Protein AF-E3M142-F1 (afdb_monomer)

InterPro domains:
  IPR000210 BTB/POZ domain [PS50097] (1-68)
  IPR000210 BTB/POZ domain [SM00225] (3-100)
  IPR003131 Potassium channel tetramerisation-type BTB domain [PF02214] (6-88)
  IPR011333 SKP1/BTB/POZ domain superfamily [G3DSA:3.30.710.10] (1-102)
  IPR011333 SKP1/BTB/POZ domain superfamily [SSF54695] (3-98)
  IPR045068 BTB/POZ domain-containing adapter for CUL3-mediated RhoA degradation protein 1-3 [PTHR11145] (3-128)

Mean predicted aligned error: 7.23 Å

Structure (mmCIF, N/CA/C/O backbone):
data_AF-E3M142-F1
#
_entry.id   AF-E3M142-F1
#
loop_
_atom_site.group_PDB
_atom_site.id
_atom_site.type_symbol
_atom_site.label_atom_id
_atom_site.label_alt_id
_atom_site.label_comp_id
_atom_site.label_asym_id
_atom_site.label_entity_id
_atom_site.label_seq_id
_atom_site.pdbx_PDB_ins_code
_atom_site.Cartn_x
_atom_site.Cartn_y
_atom_site.Cartn_z
_atom_site.occupancy
_atom_site.B_iso_or_equiv
_atom_site.auth_seq_id
_atom_site.auth_comp_id
_atom_site.auth_asym_id
_atom_site.auth_atom_id
_atom_site.pdbx_PDB_model_num
ATOM 1 N N . MET A 1 1 ? -5.060 8.716 31.659 1.00 54.97 1 MET A N 1
ATOM 2 C CA . MET A 1 1 ? -6.259 7.878 31.876 1.00 54.97 1 MET A CA 1
ATOM 3 C C . MET A 1 1 ? -5.806 6.427 31.929 1.00 54.97 1 MET A C 1
ATOM 5 O O . MET A 1 1 ? -5.251 5.969 30.940 1.00 54.97 1 MET A O 1
ATOM 9 N N . SER A 1 2 ? -5.964 5.739 33.061 1.00 63.88 2 SER A N 1
ATOM 10 C CA . SER A 1 2 ? -5.764 4.286 33.171 1.00 63.88 2 SER A CA 1
ATOM 11 C C . SER A 1 2 ? -7.127 3.617 33.348 1.00 63.88 2 SER A C 1
ATOM 13 O O . SER A 1 2 ? -7.990 4.138 34.053 1.00 63.88 2 SER A O 1
ATOM 15 N N . GLY A 1 3 ? -7.358 2.508 32.650 1.00 86.00 3 GLY A N 1
ATOM 16 C CA . GLY A 1 3 ? -8.623 1.780 32.704 1.00 86.00 3 GLY A CA 1
ATOM 17 C C . GLY A 1 3 ? -8.876 0.976 31.436 1.00 86.00 3 GLY A C 1
ATOM 18 O O . GLY A 1 3 ? -8.442 1.363 30.351 1.00 86.00 3 GLY A O 1
ATOM 19 N N . ILE A 1 4 ? -9.583 -0.138 31.589 1.00 90.25 4 ILE A N 1
ATOM 20 C CA . ILE A 1 4 ? -10.056 -0.964 30.477 1.00 90.25 4 ILE A CA 1
ATOM 21 C C . ILE A 1 4 ? -11.453 -0.476 30.089 1.00 90.25 4 ILE A C 1
ATOM 23 O O . ILE A 1 4 ? -12.256 -0.172 30.966 1.00 90.25 4 ILE A O 1
ATOM 27 N N . LEU A 1 5 ? -11.719 -0.383 28.789 1.00 91.44 5 LEU A N 1
ATOM 28 C CA . LEU A 1 5 ? -13.038 -0.163 28.211 1.00 91.44 5 LEU A CA 1
ATOM 29 C C . LEU A 1 5 ? -13.501 -1.458 27.538 1.00 91.44 5 LEU A C 1
ATOM 31 O O . LEU A 1 5 ? -12.775 -2.029 26.718 1.00 91.44 5 LEU A O 1
ATOM 35 N N . LYS A 1 6 ? -14.708 -1.914 27.880 1.00 93.75 6 LYS A N 1
ATOM 36 C CA . LYS A 1 6 ? -15.373 -3.044 27.219 1.00 93.75 6 LYS A CA 1
ATOM 37 C C . LYS A 1 6 ? -16.251 -2.551 26.072 1.00 93.75 6 LYS A C 1
ATOM 39 O O . LYS A 1 6 ? -17.168 -1.758 26.288 1.00 93.75 6 LYS A O 1
ATOM 44 N N . LEU A 1 7 ? -15.995 -3.054 24.869 1.00 93.94 7 LEU A N 1
ATOM 45 C CA . LEU A 1 7 ? -16.743 -2.748 23.649 1.00 93.94 7 LEU A CA 1
ATOM 46 C C . LEU A 1 7 ? -17.452 -4.012 23.156 1.00 93.94 7 LEU A C 1
ATOM 48 O O . LEU A 1 7 ? -16.815 -5.051 23.028 1.00 93.94 7 LEU A O 1
ATOM 52 N N . ASN A 1 8 ? -18.752 -3.941 22.884 1.00 94.94 8 ASN A N 1
ATOM 53 C CA . ASN A 1 8 ? -19.550 -5.051 22.367 1.00 94.94 8 ASN A CA 1
ATOM 54 C C . ASN A 1 8 ? -19.855 -4.851 20.877 1.00 94.94 8 ASN A C 1
ATOM 56 O O . ASN A 1 8 ? -20.714 -4.049 20.515 1.00 94.94 8 ASN A O 1
ATOM 60 N N . PHE A 1 9 ? -19.178 -5.627 20.037 1.00 95.00 9 PHE A N 1
ATOM 61 C CA . PHE A 1 9 ? -19.352 -5.693 18.591 1.00 95.00 9 PHE A CA 1
ATOM 62 C C . PHE A 1 9 ? -20.322 -6.822 18.237 1.00 95.00 9 PHE A C 1
ATOM 64 O O . PHE A 1 9 ? -19.910 -7.967 18.036 1.00 95.00 9 PHE A O 1
ATOM 71 N N . ARG A 1 10 ? -21.626 -6.515 18.209 1.00 93.00 10 ARG A N 1
ATOM 72 C CA . ARG A 1 10 ? -22.697 -7.458 17.808 1.00 93.00 10 ARG A CA 1
ATOM 73 C C . ARG A 1 10 ? -22.659 -8.821 18.526 1.00 93.00 10 ARG A C 1
ATOM 75 O O . ARG A 1 10 ? -22.953 -9.853 17.932 1.00 93.00 10 ARG A O 1
ATOM 82 N N . GLY A 1 11 ? -22.308 -8.826 19.810 1.00 91.81 11 GLY A N 1
ATOM 83 C CA . GLY A 1 11 ? -22.185 -10.025 20.649 1.00 91.81 11 GLY A CA 1
ATOM 84 C C . GLY A 1 11 ? -20.741 -10.386 21.008 1.00 91.81 11 GLY A C 1
ATOM 85 O O . GLY A 1 11 ? -20.522 -11.097 21.987 1.00 91.81 11 GLY A O 1
ATOM 86 N N . THR A 1 12 ? -19.753 -9.855 20.285 1.00 96.19 12 THR A N 1
ATOM 87 C CA . THR A 1 12 ? -18.330 -10.062 20.580 1.00 96.19 12 THR A CA 1
ATOM 88 C C . THR A 1 12 ? -17.803 -8.943 21.470 1.00 96.19 12 THR A C 1
ATOM 90 O O . THR A 1 12 ? -17.704 -7.793 21.044 1.00 96.19 12 THR A O 1
ATOM 93 N N . VAL A 1 13 ? -17.435 -9.271 22.710 1.00 95.38 13 VAL A N 1
ATOM 94 C CA . VAL A 1 13 ? -16.887 -8.290 23.658 1.00 95.38 13 VAL A CA 1
ATOM 95 C C . VAL A 1 13 ? -15.366 -8.219 23.545 1.00 95.38 13 VAL A C 1
ATOM 97 O O . VAL A 1 13 ? -14.669 -9.196 23.814 1.00 95.38 13 VAL A O 1
ATOM 100 N N . ILE A 1 14 ? -14.849 -7.040 23.202 1.00 94.50 14 ILE A N 1
ATOM 101 C CA . ILE A 1 14 ? -13.419 -6.735 23.123 1.00 94.50 14 ILE A CA 1
ATOM 102 C C . ILE A 1 14 ? -13.037 -5.790 24.264 1.00 94.50 14 ILE A C 1
ATOM 104 O O . ILE A 1 14 ? -13.755 -4.841 24.581 1.00 94.50 14 ILE A O 1
ATOM 108 N N . HIS A 1 15 ? -11.886 -6.058 24.876 1.00 93.25 15 HIS A N 1
ATOM 109 C CA . HIS A 1 15 ? -11.303 -5.233 25.927 1.00 93.25 15 HIS A CA 1
ATOM 110 C C . HIS A 1 15 ? -10.177 -4.392 25.328 1.00 93.25 15 HIS A C 1
ATOM 112 O O . HIS A 1 15 ? -9.269 -4.938 24.705 1.00 93.25 15 HIS A O 1
ATOM 118 N N . ALA A 1 16 ? -10.229 -3.079 25.527 1.00 91.56 16 ALA A N 1
ATOM 119 C CA . ALA A 1 16 ? -9.199 -2.157 25.063 1.00 91.56 16 ALA A CA 1
ATOM 120 C C . ALA A 1 16 ? -8.772 -1.227 26.197 1.00 91.56 16 ALA A C 1
ATOM 122 O O . ALA A 1 16 ? -9.595 -0.804 27.010 1.00 91.56 16 ALA A O 1
ATOM 123 N N . GLU A 1 17 ? -7.491 -0.871 26.258 1.00 91.81 17 GLU A N 1
ATOM 124 C CA . GLU A 1 17 ? -7.059 0.152 27.202 1.00 91.81 17 GLU A CA 1
ATOM 125 C C . GLU A 1 17 ? -7.539 1.533 26.740 1.00 91.81 17 GLU A C 1
ATOM 127 O O . GLU A 1 17 ? -7.324 1.941 25.593 1.00 91.81 17 GLU A O 1
ATOM 132 N N . LYS A 1 18 ? -8.138 2.301 27.657 1.00 91.56 18 LYS A N 1
ATOM 133 C CA . LYS A 1 18 ? -8.547 3.690 27.396 1.00 91.56 18 LYS A CA 1
ATOM 134 C C . LYS A 1 18 ? -7.359 4.552 26.952 1.00 91.56 18 LYS A C 1
ATOM 136 O O . LYS A 1 18 ? -7.522 5.432 26.114 1.00 91.56 18 LYS A O 1
ATOM 141 N N . SER A 1 19 ? -6.164 4.275 27.478 1.00 91.00 19 SER A N 1
ATOM 142 C CA . SER A 1 19 ? -4.890 4.896 27.086 1.00 91.00 19 SER A CA 1
ATOM 143 C C . SER A 1 19 ? -4.527 4.647 25.622 1.00 91.00 19 SER A C 1
ATOM 145 O O . SER A 1 19 ? -4.023 5.564 24.981 1.00 91.00 19 SER A O 1
ATOM 147 N N . SER A 1 20 ? -4.766 3.447 25.084 1.00 89.94 20 SER A N 1
ATOM 148 C CA . SER A 1 20 ? -4.507 3.130 23.672 1.00 89.94 20 SER A CA 1
ATOM 149 C C . SER A 1 20 ? -5.496 3.843 22.757 1.00 89.94 20 SER A C 1
ATOM 151 O O . SER A 1 20 ? -5.080 4.485 21.796 1.00 89.94 20 SER A O 1
ATOM 153 N N . LEU A 1 21 ? -6.789 3.797 23.094 1.00 91.75 21 LEU A N 1
ATOM 154 C CA . LEU A 1 21 ? -7.846 4.478 22.337 1.00 91.75 21 LEU A CA 1
ATOM 155 C C . LEU A 1 21 ? -7.637 5.999 22.305 1.00 91.75 21 LEU A C 1
ATOM 157 O O . LEU A 1 21 ? -7.826 6.625 21.269 1.00 91.75 21 LEU A O 1
ATOM 161 N N . ALA A 1 22 ? -7.166 6.589 23.409 1.00 91.75 22 ALA A N 1
ATOM 162 C CA . ALA A 1 22 ? -6.898 8.024 23.515 1.00 91.75 22 ALA A CA 1
ATOM 163 C C . ALA A 1 22 ? -5.725 8.514 22.642 1.00 91.75 22 ALA A C 1
ATOM 165 O O . ALA A 1 22 ? -5.500 9.717 22.550 1.00 91.75 22 ALA A O 1
ATOM 166 N N . ARG A 1 23 ? -4.969 7.616 21.992 1.00 90.06 23 ARG A N 1
ATOM 167 C CA . ARG A 1 23 ? -3.891 7.980 21.049 1.00 90.06 23 ARG A CA 1
ATOM 168 C C . ARG A 1 23 ? -4.409 8.449 19.689 1.00 90.06 23 ARG A C 1
ATOM 170 O O . ARG A 1 23 ? -3.596 8.772 18.816 1.00 90.06 23 ARG A O 1
ATOM 177 N N . HIS A 1 24 ? -5.721 8.393 19.462 1.00 90.44 24 HIS A N 1
ATOM 178 C CA . HIS A 1 24 ? -6.330 8.789 18.203 1.00 90.44 24 HIS A CA 1
ATOM 179 C C . HIS A 1 24 ? -7.750 9.332 18.408 1.00 90.44 24 HIS A C 1
ATOM 181 O O . HIS A 1 24 ? -8.597 8.665 19.000 1.00 90.44 24 HIS A O 1
ATOM 187 N N . ASP A 1 25 ? -8.041 10.498 17.827 1.00 89.56 25 ASP A N 1
ATOM 188 C CA . ASP A 1 25 ? -9.321 11.207 18.014 1.00 89.56 25 ASP A CA 1
ATOM 189 C C . ASP A 1 25 ? -10.543 10.438 17.491 1.00 89.56 25 ASP A C 1
ATOM 191 O O . ASP A 1 25 ? -11.677 10.663 17.909 1.00 89.56 25 ASP A O 1
ATOM 195 N N . GLY A 1 26 ? -10.293 9.464 16.619 1.00 89.38 26 GLY A N 1
ATOM 196 C CA . GLY A 1 26 ? -11.275 8.506 16.111 1.00 89.38 26 GLY A CA 1
ATOM 197 C C . GLY A 1 26 ? -12.087 7.774 17.185 1.00 89.38 26 GLY A C 1
ATOM 198 O O . GLY A 1 26 ? -13.216 7.365 16.928 1.00 89.38 26 GLY A O 1
ATOM 199 N N . PHE A 1 27 ? -11.544 7.641 18.399 1.00 92.75 27 PHE A N 1
ATOM 200 C CA . PHE A 1 27 ? -12.198 6.958 19.520 1.00 92.75 27 PHE A CA 1
ATOM 201 C C . PHE A 1 27 ? -12.723 7.912 20.601 1.00 92.75 27 PHE A C 1
ATOM 203 O O . PHE A 1 27 ? -13.253 7.455 21.617 1.00 92.75 27 PHE A O 1
ATOM 210 N N . SER A 1 28 ? -12.623 9.230 20.397 1.00 92.25 28 SER A N 1
ATOM 211 C CA . SER A 1 28 ? -13.000 10.239 21.395 1.00 92.25 28 SER A CA 1
ATOM 212 C C . SER A 1 28 ? -14.452 10.117 21.851 1.00 92.25 28 SER A C 1
ATOM 214 O O . SER A 1 28 ? -14.726 10.235 23.043 1.00 92.25 28 SER A O 1
ATOM 216 N N . ASN A 1 29 ? -15.378 9.789 20.943 1.00 90.88 29 ASN A N 1
ATOM 217 C CA . ASN A 1 29 ? -16.785 9.583 21.296 1.00 90.88 29 ASN A CA 1
ATOM 218 C C . ASN A 1 29 ? -16.978 8.378 22.229 1.00 90.88 29 ASN A C 1
ATOM 220 O O . ASN A 1 29 ? -17.703 8.482 23.216 1.00 90.88 29 ASN A O 1
ATOM 224 N N . LEU A 1 30 ? -16.293 7.256 21.974 1.00 91.50 30 LEU A N 1
ATOM 225 C CA . LEU A 1 30 ? -16.368 6.071 22.840 1.00 91.50 30 LEU A CA 1
ATOM 226 C C . LEU A 1 30 ? -15.813 6.370 24.237 1.00 91.50 30 LEU A C 1
ATOM 228 O O . LEU A 1 30 ? -16.402 5.981 25.246 1.00 91.50 30 LEU A O 1
ATOM 232 N N . LEU A 1 31 ? -14.699 7.103 24.298 1.00 92.00 31 LEU A N 1
ATOM 233 C CA . LEU A 1 31 ? -14.099 7.530 25.559 1.00 92.00 31 LEU A CA 1
ATOM 234 C C . LEU A 1 31 ? -15.007 8.503 26.317 1.00 92.00 31 LEU A C 1
ATOM 236 O O . LEU A 1 31 ? -15.169 8.357 27.527 1.00 92.00 31 LEU A O 1
ATOM 240 N N . ALA A 1 32 ? -15.630 9.458 25.624 1.00 91.69 32 ALA A N 1
ATOM 241 C CA . ALA A 1 32 ? -16.561 10.410 26.221 1.00 91.69 32 ALA A CA 1
ATOM 242 C C . ALA A 1 32 ? -17.779 9.702 26.830 1.00 91.69 32 ALA A C 1
ATOM 244 O O . ALA A 1 32 ? -18.092 9.932 27.998 1.00 91.69 32 ALA A O 1
ATOM 245 N N . VAL A 1 33 ? -18.406 8.785 26.084 1.00 90.06 33 VAL A N 1
ATOM 246 C CA . VAL A 1 33 ? -19.556 8.002 26.566 1.00 90.06 33 VAL A CA 1
ATOM 247 C C . VAL A 1 33 ? -19.171 7.147 27.776 1.00 90.06 33 VAL A C 1
ATOM 249 O O . VAL A 1 33 ? -19.886 7.166 28.778 1.00 90.06 33 VAL A O 1
ATOM 252 N N . SER A 1 34 ? -18.024 6.456 27.726 1.00 90.00 34 SER A N 1
ATOM 253 C CA . SER A 1 34 ? -17.526 5.647 28.850 1.00 90.00 34 SER A CA 1
ATOM 254 C C . SER A 1 34 ? -17.242 6.489 30.097 1.00 90.00 34 SER A C 1
ATOM 256 O O . SER A 1 34 ? -17.538 6.065 31.212 1.00 90.00 34 SER A O 1
ATOM 258 N N . ASN A 1 35 ? -16.678 7.689 29.932 1.00 87.88 35 ASN A N 1
ATOM 259 C CA . ASN A 1 35 ? -16.354 8.570 31.054 1.00 87.88 35 ASN A CA 1
ATOM 260 C C . ASN A 1 35 ? -17.605 9.203 31.679 1.00 87.88 35 ASN A C 1
ATOM 262 O O . ASN A 1 35 ? -17.644 9.382 32.893 1.00 87.88 35 ASN A O 1
ATOM 266 N N . GLN A 1 36 ? -18.620 9.526 30.874 1.00 88.38 36 GLN A N 1
ATOM 267 C CA . GLN A 1 36 ? -19.900 10.045 31.365 1.00 88.38 36 GLN A CA 1
ATOM 268 C C . GLN A 1 36 ? -20.749 8.958 32.030 1.00 88.38 36 GLN A C 1
ATOM 270 O O . GLN A 1 36 ? -21.501 9.254 32.954 1.00 88.38 36 GLN A O 1
ATOM 275 N N . ASN A 1 37 ? -20.622 7.704 31.584 1.00 85.31 37 ASN A N 1
ATOM 276 C CA . ASN A 1 37 ? -21.446 6.599 32.060 1.00 85.31 37 ASN A CA 1
ATOM 277 C C . ASN A 1 37 ? -20.605 5.341 32.358 1.00 85.31 37 ASN A C 1
ATOM 279 O O . ASN A 1 37 ? -20.664 4.364 31.607 1.00 85.31 37 ASN A O 1
ATOM 283 N N . PRO A 1 38 ? -19.859 5.306 33.477 1.00 78.12 38 PRO A N 1
ATOM 284 C CA . PRO A 1 38 ? -18.958 4.192 33.799 1.00 78.12 38 PRO A CA 1
ATOM 285 C C . PRO A 1 38 ? -19.670 2.842 33.975 1.00 78.12 38 PRO A C 1
ATOM 287 O O . PRO A 1 38 ? -19.056 1.790 33.835 1.00 78.12 38 PRO A O 1
ATOM 290 N N . HIS A 1 39 ? -20.967 2.866 34.292 1.00 80.81 39 HIS A N 1
ATOM 291 C CA . HIS A 1 39 ? -21.787 1.672 34.503 1.00 80.81 39 HIS A CA 1
ATOM 292 C C . HIS A 1 39 ? -22.421 1.119 33.216 1.00 80.81 39 HIS A C 1
ATOM 294 O O . HIS A 1 39 ? -23.020 0.051 33.259 1.00 80.81 39 HIS A O 1
ATOM 300 N N . LEU A 1 40 ? -22.298 1.821 32.081 1.00 75.31 40 LEU A N 1
ATOM 301 C CA . LEU A 1 40 ? -22.935 1.470 30.801 1.00 75.31 40 LEU A CA 1
ATOM 302 C C . LEU A 1 40 ? -22.107 0.482 29.958 1.00 75.31 40 LEU A C 1
ATOM 304 O O . LEU A 1 40 ? -22.334 0.331 28.761 1.00 75.31 40 LEU A O 1
ATOM 308 N N . GLU A 1 41 ? -21.138 -0.193 30.575 1.00 72.50 41 GLU A N 1
ATOM 309 C CA . GLU A 1 41 ? -20.312 -1.190 29.904 1.00 72.50 41 GLU A CA 1
ATOM 310 C C . GLU A 1 41 ? -21.006 -2.565 29.818 1.00 72.50 41 GLU A C 1
ATOM 312 O O . GLU A 1 41 ? -21.615 -3.012 30.792 1.00 72.50 41 GLU A O 1
ATOM 317 N N . PRO A 1 42 ? -20.856 -3.294 28.697 1.00 90.00 42 PRO A N 1
ATOM 318 C CA . PRO A 1 42 ? -20.043 -2.938 27.533 1.00 90.00 42 PRO A CA 1
ATOM 319 C C . PRO A 1 42 ? -20.741 -1.936 26.597 1.00 90.00 42 PRO A C 1
ATOM 321 O O . PRO A 1 42 ? -21.929 -2.072 26.309 1.00 90.00 42 PRO A O 1
ATOM 324 N N . LEU A 1 43 ? -19.983 -0.971 26.062 1.00 92.31 43 LEU A N 1
ATOM 325 C CA . LEU A 1 43 ? -20.509 -0.035 25.064 1.00 92.31 43 LEU A CA 1
ATOM 326 C C . LEU A 1 43 ? -20.762 -0.770 23.750 1.00 92.31 43 LEU A C 1
ATOM 328 O O . LEU A 1 43 ? -19.857 -1.402 23.206 1.00 92.31 43 LEU A O 1
ATOM 332 N N . PHE A 1 44 ? -21.982 -0.678 23.233 1.00 92.12 44 PHE A N 1
ATOM 333 C CA . PHE A 1 44 ? -22.336 -1.311 21.971 1.00 92.12 44 PHE A CA 1
ATOM 334 C C . PHE A 1 44 ? -21.734 -0.562 20.776 1.00 92.12 44 PHE A C 1
ATOM 336 O O . PHE A 1 44 ? -21.832 0.662 20.686 1.00 92.12 44 PHE A O 1
ATOM 343 N N . VAL A 1 45 ? -21.144 -1.314 19.848 1.00 92.50 45 VAL A N 1
ATOM 344 C CA . VAL A 1 45 ? -20.599 -0.827 18.580 1.00 92.50 45 VAL A CA 1
ATOM 345 C C . VAL A 1 45 ? -21.210 -1.665 17.459 1.00 92.50 45 VAL A C 1
ATOM 347 O O . VAL A 1 45 ? -20.976 -2.870 17.376 1.00 92.50 45 VAL A O 1
ATOM 350 N N . ASP A 1 46 ? -22.003 -1.041 16.588 1.00 93.88 46 ASP A N 1
ATOM 351 C CA . ASP A 1 46 ? -22.709 -1.731 15.499 1.00 93.88 46 ASP A CA 1
ATOM 352 C C . ASP A 1 46 ? -21.796 -2.010 14.290 1.00 93.88 46 ASP A C 1
ATOM 354 O O . ASP A 1 46 ? -22.056 -1.571 13.170 1.00 93.88 46 ASP A O 1
ATOM 358 N N . ARG A 1 47 ? -20.681 -2.707 14.527 1.00 93.56 47 ARG A N 1
ATOM 359 C CA . ARG A 1 47 ? -19.666 -3.058 13.523 1.00 93.56 47 ARG A CA 1
ATOM 360 C C . ARG A 1 47 ? -19.248 -4.519 13.655 1.00 93.56 47 ARG A C 1
ATOM 362 O O . ARG A 1 47 ? -19.488 -5.154 14.683 1.00 93.56 47 ARG A O 1
ATOM 369 N N . ASP A 1 48 ? -18.630 -5.045 12.604 1.00 93.50 48 ASP A N 1
ATOM 370 C CA . ASP A 1 48 ? -18.045 -6.385 12.619 1.00 93.50 48 ASP A CA 1
ATOM 371 C C . ASP A 1 48 ? -16.750 -6.382 13.463 1.00 93.50 48 ASP A C 1
ATOM 373 O O . ASP A 1 48 ? -15.864 -5.558 13.218 1.00 93.50 48 ASP A O 1
ATOM 377 N N . PRO A 1 49 ? -16.600 -7.275 14.461 1.00 95.06 49 PRO A N 1
ATOM 378 C CA . PRO A 1 49 ? -15.383 -7.354 15.270 1.00 95.06 49 PRO A CA 1
ATOM 379 C C . PRO A 1 49 ? -14.130 -7.804 14.503 1.00 95.06 49 PRO A C 1
ATOM 381 O O . PRO A 1 49 ? -13.027 -7.602 15.015 1.00 95.06 49 PRO A O 1
ATOM 384 N N . LYS A 1 50 ? -14.269 -8.430 13.323 1.00 95.31 50 LYS A N 1
ATOM 385 C CA . LYS A 1 50 ? -13.208 -9.152 12.593 1.00 95.31 50 LYS A CA 1
ATOM 386 C C . LYS A 1 50 ? -11.872 -8.409 12.535 1.00 95.31 50 LYS A C 1
ATOM 388 O O . LYS A 1 50 ? -10.828 -9.009 12.785 1.00 95.31 50 LYS A O 1
ATOM 393 N N . HIS A 1 51 ? -11.898 -7.110 12.239 1.00 94.69 51 HIS A N 1
ATOM 394 C CA . HIS A 1 51 ? -10.687 -6.303 12.031 1.00 94.69 51 HIS A CA 1
ATOM 395 C C . HIS A 1 51 ? -10.338 -5.376 13.187 1.00 94.69 51 HIS A C 1
ATOM 397 O O . HIS A 1 51 ? -9.286 -4.738 13.159 1.00 94.69 51 HIS A O 1
ATOM 403 N N . PHE A 1 52 ? -11.171 -5.305 14.225 1.00 93.06 52 PHE A N 1
ATOM 404 C CA . PHE A 1 52 ? -11.005 -4.300 15.271 1.00 93.06 52 PHE A CA 1
ATOM 405 C C . PHE A 1 52 ? -9.680 -4.443 16.033 1.00 93.06 52 PHE A C 1
ATOM 407 O O . PHE A 1 52 ? -9.031 -3.445 16.339 1.00 93.06 52 PHE A O 1
ATOM 414 N N . LEU A 1 53 ? -9.216 -5.673 16.275 1.00 90.69 53 LEU A N 1
ATOM 415 C CA . LEU A 1 53 ? -7.916 -5.903 16.920 1.00 90.69 53 LEU A CA 1
ATOM 416 C C . LEU A 1 53 ? -6.747 -5.352 16.088 1.00 90.69 53 LEU A C 1
ATOM 418 O O . LEU A 1 53 ? -5.842 -4.741 16.647 1.00 90.69 53 LEU A O 1
ATOM 422 N N . LYS A 1 54 ? -6.806 -5.460 14.754 1.00 91.38 54 LYS A N 1
ATOM 423 C CA . LYS A 1 54 ? -5.784 -4.883 13.865 1.00 91.38 54 LYS A CA 1
ATOM 424 C C . LYS A 1 54 ? -5.767 -3.353 13.940 1.00 91.38 54 LYS A C 1
ATOM 426 O O . LYS A 1 54 ? -4.704 -2.740 13.878 1.00 91.38 54 LYS A O 1
ATOM 431 N N . LEU A 1 55 ? -6.936 -2.729 14.100 1.00 92.44 55 LEU A N 1
ATOM 432 C CA . LEU A 1 55 ? -7.043 -1.285 14.327 1.00 92.44 55 LEU A CA 1
ATOM 433 C C . LEU A 1 55 ? -6.441 -0.881 15.681 1.00 92.44 55 LEU A C 1
ATOM 435 O O . LEU A 1 55 ? -5.793 0.163 15.763 1.00 92.44 55 LEU A O 1
ATOM 439 N N . LEU A 1 56 ? -6.620 -1.704 16.723 1.00 90.00 56 LEU A N 1
ATOM 440 C CA . LEU A 1 56 ? -5.990 -1.486 18.029 1.00 90.00 56 LEU A CA 1
ATOM 441 C C . LEU A 1 56 ? -4.461 -1.576 17.953 1.00 90.00 56 LEU A C 1
ATOM 443 O O . LEU A 1 56 ? -3.776 -0.703 18.489 1.00 90.00 56 LEU A O 1
ATOM 447 N N . ASP A 1 57 ? -3.928 -2.586 17.265 1.00 88.88 57 ASP A N 1
ATOM 448 C CA . ASP A 1 57 ? -2.483 -2.715 17.046 1.00 88.88 57 ASP A CA 1
ATOM 449 C C . ASP A 1 57 ? -1.938 -1.488 16.297 1.00 88.88 57 ASP A C 1
ATOM 451 O O . ASP A 1 57 ? -0.964 -0.868 16.731 1.00 88.88 57 ASP A O 1
ATOM 455 N N . TYR A 1 58 ? -2.648 -1.039 15.257 1.00 90.62 58 TYR A N 1
ATOM 456 C CA . TYR A 1 58 ? -2.297 0.170 14.514 1.00 90.62 58 TYR A CA 1
ATOM 457 C C . TYR A 1 58 ? -2.243 1.431 15.391 1.00 90.62 58 TYR A C 1
ATOM 459 O O . TYR A 1 58 ? -1.307 2.223 15.278 1.00 90.62 58 TYR A O 1
ATOM 467 N N . ILE A 1 59 ? -3.214 1.669 16.277 1.00 89.44 59 ILE A N 1
ATOM 468 C CA . ILE A 1 59 ? -3.165 2.865 17.137 1.00 89.44 59 ILE A CA 1
ATOM 469 C C . ILE A 1 59 ? -2.134 2.760 18.260 1.00 89.44 59 ILE A C 1
ATOM 471 O O . ILE A 1 59 ? -1.676 3.800 18.748 1.00 89.44 59 ILE A O 1
ATOM 475 N N . ARG A 1 60 ? -1.758 1.539 18.662 1.00 86.56 60 ARG A N 1
ATOM 476 C CA . ARG A 1 60 ? -0.704 1.309 19.651 1.00 86.56 60 ARG A CA 1
ATOM 477 C C . ARG A 1 60 ? 0.664 1.609 19.050 1.00 86.56 60 ARG A C 1
ATOM 479 O O . ARG A 1 60 ? 1.377 2.442 19.607 1.00 86.56 60 ARG A O 1
ATOM 486 N N . ASP A 1 61 ? 0.972 1.010 17.905 1.00 83.38 61 ASP A N 1
ATOM 487 C CA . ASP A 1 61 ? 2.342 0.943 17.385 1.00 83.38 61 ASP A CA 1
ATOM 488 C C . ASP A 1 61 ? 2.562 1.828 16.140 1.00 83.38 61 ASP A C 1
ATOM 490 O O . ASP A 1 61 ? 3.689 1.999 15.692 1.00 83.38 61 ASP A O 1
ATOM 494 N N . LYS A 1 62 ? 1.497 2.429 15.578 1.00 78.62 62 LYS A N 1
ATOM 495 C CA . LYS A 1 62 ? 1.474 3.158 14.281 1.00 78.62 62 LYS A CA 1
ATOM 496 C C . LYS A 1 62 ? 1.882 2.305 13.072 1.00 78.62 62 LYS A C 1
ATOM 498 O O . LYS A 1 62 ? 1.946 2.792 11.934 1.00 78.62 62 LYS A O 1
ATOM 503 N N . GLU A 1 63 ? 2.045 1.010 13.294 1.00 79.00 63 GLU A N 1
ATOM 504 C CA . GLU A 1 63 ? 2.331 0.006 12.289 1.00 79.00 63 GLU A CA 1
ATOM 505 C C . GLU A 1 63 ? 1.184 -0.989 12.180 1.00 79.00 63 GLU A C 1
ATOM 507 O O . GLU A 1 63 ? 0.479 -1.283 13.140 1.00 79.00 63 GLU A O 1
ATOM 512 N N . ILE A 1 64 ? 0.973 -1.478 10.965 1.00 85.00 64 ILE A N 1
ATOM 513 C CA . ILE A 1 64 ? 0.017 -2.538 10.687 1.00 85.00 64 ILE A CA 1
ATOM 514 C C . ILE A 1 64 ? 0.568 -3.369 9.539 1.00 85.00 64 ILE A C 1
ATOM 516 O O . ILE A 1 64 ? 1.017 -2.831 8.522 1.00 85.00 64 ILE A O 1
ATOM 520 N N . LEU A 1 65 ? 0.513 -4.684 9.703 1.00 86.69 65 LEU A N 1
ATOM 521 C CA . LEU A 1 65 ? 0.754 -5.617 8.617 1.00 86.69 65 LEU A CA 1
ATOM 522 C C . LEU A 1 65 ? -0.564 -5.797 7.865 1.00 86.69 65 LEU A C 1
ATOM 524 O O . LEU A 1 65 ? -1.465 -6.506 8.317 1.00 86.69 65 LEU A O 1
ATOM 528 N N . LEU A 1 66 ? -0.702 -5.090 6.743 1.00 92.50 66 LEU A N 1
ATOM 529 C CA . LEU A 1 66 ? -1.857 -5.262 5.868 1.00 92.50 66 LEU A CA 1
ATOM 530 C C . LEU A 1 66 ? -1.788 -6.631 5.173 1.00 92.50 66 LEU A C 1
ATOM 532 O O . LEU A 1 66 ? -0.704 -7.029 4.740 1.00 92.50 66 LEU A O 1
ATOM 536 N N . PRO A 1 67 ? -2.924 -7.337 5.049 1.00 93.75 67 PRO A N 1
ATOM 537 C CA . PRO A 1 67 ? -2.974 -8.635 4.386 1.00 93.75 67 PRO A CA 1
ATOM 538 C C . PRO A 1 67 ? -2.724 -8.507 2.874 1.00 93.75 67 PRO A C 1
ATOM 540 O O . PRO A 1 67 ? -2.726 -7.411 2.317 1.00 93.75 67 PRO A O 1
ATOM 543 N N . GLU A 1 68 ? -2.534 -9.642 2.199 1.00 91.94 68 GLU A N 1
ATOM 544 C CA . GLU A 1 68 ? -2.404 -9.719 0.731 1.00 91.94 68 GLU A CA 1
ATOM 545 C C . GLU A 1 68 ? -3.752 -9.941 0.019 1.00 91.94 68 GLU A C 1
ATOM 547 O O . GLU A 1 68 ? -3.797 -10.117 -1.193 1.00 91.94 68 GLU A O 1
ATOM 552 N N . SER A 1 69 ? -4.867 -9.968 0.755 1.00 94.81 69 SER A N 1
ATOM 553 C CA . SER A 1 69 ? -6.213 -10.080 0.183 1.00 94.81 69 SER A CA 1
ATOM 554 C C . SER A 1 69 ? -6.809 -8.691 -0.016 1.00 94.81 69 SER A C 1
ATOM 556 O O . SER A 1 69 ? -7.036 -7.979 0.960 1.00 94.81 69 SER A O 1
ATOM 558 N N . GLU A 1 70 ? -7.116 -8.317 -1.262 1.00 94.06 70 GLU A N 1
ATOM 559 C CA . GLU A 1 70 ? -7.770 -7.034 -1.571 1.00 94.06 70 GLU A CA 1
ATOM 560 C C . GLU A 1 70 ? -9.111 -6.892 -0.837 1.00 94.06 70 GLU A C 1
ATOM 562 O O . GLU A 1 70 ? -9.409 -5.831 -0.295 1.00 94.06 70 GLU A O 1
ATOM 567 N N . VAL A 1 71 ? -9.886 -7.979 -0.742 1.00 95.75 71 VAL A N 1
ATOM 568 C CA . VAL A 1 71 ? -11.150 -8.003 0.012 1.00 95.75 71 VAL A CA 1
ATOM 569 C C . VAL A 1 71 ? -10.901 -7.680 1.482 1.00 95.75 71 VAL A C 1
ATOM 571 O O . VAL A 1 71 ? -11.569 -6.818 2.044 1.00 95.75 71 VAL A O 1
ATOM 574 N N . GLU A 1 72 ? -9.906 -8.319 2.098 1.00 96.12 72 GLU A N 1
ATOM 575 C CA . GLU A 1 72 ? -9.597 -8.102 3.512 1.00 96.12 72 GLU A CA 1
ATOM 576 C C . GLU A 1 72 ? -9.032 -6.695 3.770 1.00 96.12 72 GLU A C 1
ATOM 578 O O . GLU A 1 72 ? -9.369 -6.069 4.774 1.00 96.12 72 GLU A O 1
ATOM 583 N N . ILE A 1 73 ? -8.221 -6.154 2.852 1.00 96.62 73 ILE A N 1
ATOM 584 C CA . ILE A 1 73 ? -7.752 -4.762 2.924 1.00 96.62 73 ILE A CA 1
ATOM 585 C C . ILE A 1 73 ? -8.936 -3.795 2.847 1.00 96.62 73 ILE A C 1
ATOM 587 O O . ILE A 1 73 ? -8.983 -2.834 3.613 1.00 96.62 73 ILE A O 1
ATOM 591 N N . ASN A 1 74 ? -9.893 -4.039 1.950 1.00 96.44 74 ASN A N 1
ATOM 592 C CA . ASN A 1 74 ? -11.077 -3.195 1.810 1.00 96.44 74 ASN A CA 1
ATOM 593 C C . ASN A 1 74 ? -11.938 -3.224 3.076 1.00 96.44 74 ASN A C 1
ATOM 595 O O . ASN A 1 74 ? -12.342 -2.165 3.547 1.00 96.44 74 ASN A O 1
ATOM 599 N N . GLU A 1 75 ? -12.146 -4.394 3.682 1.00 97.06 75 GLU A N 1
ATOM 600 C CA . GLU A 1 75 ? -12.834 -4.508 4.973 1.00 97.06 75 GLU A CA 1
ATOM 601 C C . GLU A 1 75 ? -12.112 -3.712 6.082 1.00 97.06 75 GLU A C 1
ATOM 603 O O . GLU A 1 75 ? -12.750 -2.950 6.809 1.00 97.06 75 GLU A O 1
ATOM 608 N N . ILE A 1 76 ? -10.778 -3.815 6.187 1.00 96.56 76 ILE A N 1
ATOM 609 C CA . ILE A 1 76 ? -9.977 -3.013 7.136 1.00 96.56 76 ILE A CA 1
ATOM 610 C C . ILE A 1 76 ? -10.125 -1.513 6.842 1.00 96.56 76 ILE A C 1
ATOM 612 O O . ILE A 1 76 ? -10.230 -0.707 7.767 1.00 96.56 76 ILE A O 1
ATOM 616 N N . CYS A 1 77 ? -10.147 -1.126 5.565 1.00 96.50 77 CYS A N 1
ATOM 617 C CA . CYS A 1 77 ? -10.298 0.258 5.128 1.00 96.50 77 CYS A CA 1
ATOM 618 C C . CYS A 1 77 ? -11.677 0.832 5.494 1.00 96.50 77 CYS A C 1
ATOM 620 O O . CYS A 1 77 ? -11.774 1.996 5.883 1.00 96.50 77 CYS A O 1
ATOM 622 N N . GLU A 1 78 ? -12.747 0.035 5.417 1.00 96.94 78 GLU A N 1
ATOM 623 C CA . GLU A 1 78 ? -14.083 0.432 5.883 1.00 96.94 78 GLU A CA 1
ATOM 624 C C . GLU A 1 78 ? -14.114 0.676 7.398 1.00 96.94 78 GLU A C 1
ATOM 626 O O . GLU A 1 78 ? -14.635 1.703 7.840 1.00 96.94 78 GLU A O 1
ATOM 631 N N . GLU A 1 79 ? -13.490 -0.189 8.203 1.00 96.12 79 GLU A N 1
ATOM 632 C CA . GLU A 1 79 ? -13.374 0.063 9.647 1.00 96.12 79 GLU A CA 1
ATOM 633 C C . GLU A 1 79 ? -12.496 1.289 9.939 1.00 96.12 79 GLU A C 1
ATOM 635 O O . GLU A 1 79 ? -12.832 2.125 10.779 1.00 96.12 79 GLU A O 1
ATOM 640 N N . ALA A 1 80 ? -11.397 1.464 9.200 1.00 95.62 80 ALA A N 1
ATOM 641 C CA . ALA A 1 80 ? -10.545 2.641 9.316 1.00 95.62 80 ALA A CA 1
ATOM 642 C C . ALA A 1 80 ? -11.311 3.938 9.005 1.00 95.62 80 ALA A C 1
ATOM 644 O O . ALA A 1 80 ? -11.118 4.931 9.706 1.00 95.62 80 ALA A O 1
ATOM 645 N N . ARG A 1 81 ? -12.210 3.938 8.008 1.00 96.06 81 ARG A N 1
ATOM 646 C CA . ARG A 1 81 ? -13.114 5.067 7.725 1.00 96.06 81 ARG A CA 1
ATOM 647 C C . ARG A 1 81 ? -14.088 5.309 8.870 1.00 96.06 81 ARG A C 1
ATOM 649 O O . ARG A 1 81 ? -14.242 6.454 9.279 1.00 96.06 81 ARG A O 1
ATOM 656 N N . HIS A 1 82 ? -14.699 4.256 9.415 1.00 94.69 82 HIS A N 1
ATOM 657 C CA . HIS A 1 82 ? -15.638 4.379 10.533 1.00 94.69 82 HIS A CA 1
ATOM 658 C C . HIS A 1 82 ? -15.007 5.080 11.746 1.00 94.69 82 HIS A C 1
ATOM 660 O O . HIS A 1 82 ? -15.615 5.970 12.337 1.00 94.69 82 HIS A O 1
ATOM 666 N N . PHE A 1 83 ? -13.761 4.730 12.074 1.00 93.94 83 PHE A N 1
ATOM 667 C CA . PHE A 1 83 ? -13.005 5.339 13.171 1.00 93.94 83 PHE A CA 1
ATOM 668 C C . PHE A 1 83 ? -12.125 6.527 12.735 1.00 93.94 83 PHE A C 1
ATOM 670 O O . PHE A 1 83 ? -11.248 6.942 13.489 1.00 93.94 83 PHE A O 1
ATOM 677 N N . ASN A 1 84 ? -12.321 7.087 11.535 1.00 94.31 84 ASN A N 1
ATOM 678 C CA . ASN A 1 84 ? -11.566 8.235 11.004 1.00 94.31 84 ASN A CA 1
ATOM 679 C C . ASN A 1 84 ? -10.028 8.090 11.082 1.00 94.31 84 ASN A C 1
ATOM 681 O O . ASN A 1 84 ? -9.299 9.050 11.333 1.00 94.31 84 ASN A O 1
ATOM 685 N N . LEU A 1 85 ? -9.501 6.884 10.871 1.00 93.50 85 LEU A N 1
ATOM 686 C CA . LEU A 1 85 ? -8.070 6.576 10.907 1.00 93.50 85 LEU A CA 1
ATOM 687 C C . LEU A 1 85 ? -7.400 6.942 9.570 1.00 93.50 85 LEU A C 1
ATOM 689 O O . LEU A 1 85 ? -6.962 6.068 8.825 1.00 93.50 85 LEU A O 1
ATOM 693 N N . HIS A 1 86 ? -7.311 8.237 9.248 1.00 91.25 86 HIS A N 1
ATOM 694 C CA . HIS A 1 86 ? -6.909 8.732 7.918 1.00 91.25 86 HIS A CA 1
ATOM 695 C C . HIS A 1 86 ? -5.612 8.130 7.359 1.00 91.25 86 HIS A C 1
ATOM 697 O O . HIS A 1 86 ? -5.565 7.730 6.197 1.00 91.25 86 HIS A O 1
ATOM 703 N N . TYR A 1 87 ? -4.568 8.008 8.179 1.00 89.12 87 TYR A N 1
ATOM 704 C CA . TYR A 1 87 ? -3.307 7.423 7.719 1.00 89.12 87 TYR A CA 1
ATOM 705 C C . TYR A 1 87 ? -3.407 5.904 7.464 1.00 89.12 87 TYR A C 1
ATOM 707 O O . TYR A 1 87 ? -2.751 5.388 6.560 1.00 89.12 87 TYR A O 1
ATOM 715 N N . LEU A 1 88 ? -4.288 5.188 8.173 1.00 92.56 88 LEU A N 1
ATOM 716 C CA . LEU A 1 88 ? -4.580 3.782 7.882 1.00 92.56 88 LEU A CA 1
ATOM 717 C C . LEU A 1 88 ? -5.366 3.630 6.573 1.00 92.56 88 LEU A C 1
ATOM 719 O O . LEU A 1 88 ? -5.060 2.736 5.787 1.00 92.56 88 LEU A O 1
ATOM 723 N N . ILE A 1 89 ? -6.324 4.524 6.309 1.00 93.19 89 ILE A N 1
ATOM 724 C CA . ILE A 1 89 ? -7.064 4.578 5.036 1.00 93.19 89 ILE A CA 1
ATOM 725 C C . ILE A 1 89 ? -6.078 4.752 3.872 1.00 93.19 89 ILE A C 1
ATOM 727 O O . ILE A 1 89 ? -6.110 3.976 2.916 1.00 93.19 89 ILE A O 1
ATOM 731 N N . PHE A 1 90 ? -5.141 5.699 4.004 1.00 90.31 90 PHE A N 1
ATOM 732 C CA . PHE A 1 90 ? -4.065 5.914 3.035 1.00 90.31 90 PHE A CA 1
ATOM 733 C C . PHE A 1 90 ? -3.220 4.646 2.830 1.00 90.31 90 PHE A C 1
ATOM 735 O O . PHE A 1 90 ? -3.011 4.223 1.694 1.00 90.31 90 PHE A O 1
ATOM 742 N N . LYS A 1 91 ? -2.778 3.978 3.908 1.00 90.50 91 LYS A N 1
ATOM 743 C CA . LYS A 1 91 ? -2.016 2.717 3.800 1.00 90.50 91 LYS A CA 1
ATOM 744 C C . LYS A 1 91 ? -2.802 1.618 3.072 1.00 90.50 91 LYS A C 1
ATOM 746 O O . LYS A 1 91 ? -2.225 0.923 2.237 1.00 90.50 91 LYS A O 1
ATOM 751 N N . CYS A 1 92 ? -4.098 1.470 3.356 1.00 93.75 92 CYS A N 1
ATOM 752 C CA . CYS A 1 92 ? -4.955 0.475 2.702 1.00 93.75 92 CYS A CA 1
ATOM 753 C C . CYS A 1 92 ? -5.050 0.730 1.194 1.00 93.75 92 CYS A C 1
ATOM 755 O O . CYS A 1 92 ? -4.774 -0.161 0.394 1.00 93.75 92 CYS A O 1
ATOM 757 N N . GLN A 1 93 ? -5.364 1.965 0.805 1.00 90.88 93 GLN A N 1
ATOM 758 C CA . GLN A 1 93 ? -5.437 2.372 -0.600 1.00 90.88 93 GLN A CA 1
ATOM 759 C C . GLN A 1 93 ? -4.093 2.171 -1.319 1.00 90.88 93 GLN A C 1
ATOM 761 O O . GLN A 1 93 ? -4.051 1.627 -2.420 1.00 90.88 93 GLN A O 1
ATOM 766 N N . GLN A 1 94 ? -2.978 2.520 -0.669 1.00 87.44 94 GLN A N 1
ATOM 767 C CA . GLN A 1 94 ? -1.641 2.382 -1.244 1.00 87.44 94 GLN A CA 1
ATOM 768 C C . GLN A 1 94 ? -1.292 0.906 -1.476 1.00 87.44 94 GLN A C 1
ATOM 770 O O . GLN A 1 94 ? -0.691 0.559 -2.494 1.00 87.44 94 GLN A O 1
ATOM 775 N N . LYS A 1 95 ? -1.673 0.024 -0.544 1.00 90.38 95 LYS A N 1
ATOM 776 C CA . LYS A 1 95 ? -1.476 -1.424 -0.667 1.00 90.38 95 LYS A CA 1
ATOM 777 C C . LYS A 1 95 ? -2.273 -1.998 -1.841 1.00 90.38 95 LYS A C 1
ATOM 779 O O . LYS A 1 95 ? -1.691 -2.747 -2.622 1.00 90.38 95 LYS A O 1
ATOM 784 N N . VAL A 1 96 ? -3.542 -1.614 -1.996 1.00 90.44 96 VAL A N 1
ATOM 785 C CA . VAL A 1 96 ? -4.395 -2.057 -3.115 1.00 90.44 96 VAL A CA 1
ATOM 786 C C . VAL A 1 96 ? -3.808 -1.628 -4.460 1.00 90.44 96 VAL A C 1
ATOM 788 O O . VAL A 1 96 ? -3.628 -2.464 -5.342 1.00 90.44 96 VAL A O 1
ATOM 791 N N . GLU A 1 97 ? -3.426 -0.359 -4.610 1.00 85.62 97 GLU A N 1
ATOM 792 C CA . GLU A 1 97 ? -2.804 0.126 -5.852 1.00 85.62 97 GLU A CA 1
ATOM 793 C C . GLU A 1 97 ? -1.478 -0.590 -6.154 1.00 85.62 97 GLU A C 1
ATOM 795 O O . GLU A 1 97 ? -1.204 -0.964 -7.294 1.00 85.62 97 GLU A O 1
ATOM 800 N N . ASN A 1 98 ? -0.679 -0.885 -5.124 1.00 86.00 98 ASN A N 1
ATOM 801 C CA . ASN A 1 98 ? 0.547 -1.664 -5.288 1.00 86.00 98 ASN A CA 1
ATOM 802 C C . ASN A 1 98 ? 0.267 -3.080 -5.793 1.00 86.00 98 ASN A C 1
ATOM 804 O O . ASN A 1 98 ? 0.961 -3.566 -6.682 1.00 86.00 98 ASN A O 1
ATOM 808 N N . MET A 1 99 ? -0.753 -3.739 -5.244 1.00 88.31 99 MET A N 1
ATOM 809 C CA . MET A 1 99 ? -1.147 -5.078 -5.676 1.00 88.31 99 MET A CA 1
ATOM 810 C C . MET A 1 99 ? -1.624 -5.080 -7.128 1.00 88.31 99 MET A C 1
ATOM 812 O O . MET A 1 99 ? -1.215 -5.952 -7.891 1.00 88.31 99 MET A O 1
ATOM 816 N N . LYS A 1 100 ? -2.410 -4.078 -7.544 1.00 86.44 100 LYS A N 1
ATOM 817 C CA . LYS A 1 100 ? -2.840 -3.933 -8.944 1.00 86.44 100 LYS A CA 1
ATOM 818 C C . LYS A 1 100 ? -1.648 -3.837 -9.894 1.00 86.44 100 LYS A C 1
ATOM 820 O O . LYS A 1 100 ? -1.602 -4.567 -10.881 1.00 86.44 100 LYS A O 1
ATOM 825 N N . LEU A 1 101 ? -0.667 -2.989 -9.580 1.00 84.56 101 LEU A N 1
ATOM 826 C CA . LEU A 1 101 ? 0.535 -2.828 -10.405 1.00 84.56 101 LEU A CA 1
ATOM 827 C C . LEU A 1 101 ? 1.389 -4.101 -10.434 1.00 84.56 101 LEU A C 1
A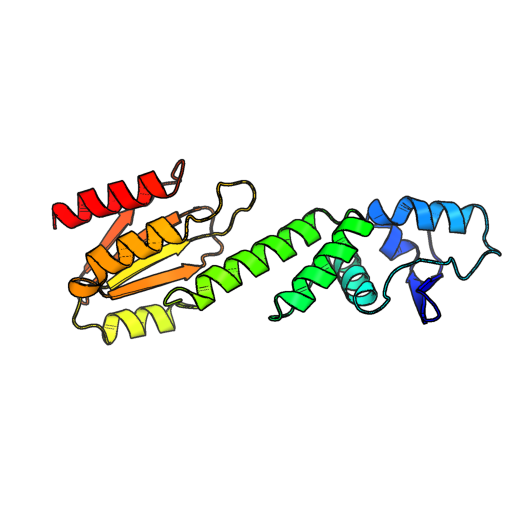TOM 829 O O . LEU A 1 101 ? 1.799 -4.534 -11.509 1.00 84.56 101 LEU A O 1
ATOM 833 N N . LYS A 1 102 ? 1.607 -4.739 -9.276 1.00 87.44 102 LYS A N 1
ATOM 834 C CA . LYS A 1 102 ? 2.372 -5.993 -9.174 1.00 87.44 102 LYS A CA 1
ATOM 835 C C . LYS A 1 102 ? 1.735 -7.151 -9.936 1.00 87.44 102 LYS A C 1
ATOM 837 O O . LYS A 1 102 ? 2.453 -7.946 -10.527 1.00 87.44 102 LYS A O 1
ATOM 842 N N . ASN A 1 103 ? 0.407 -7.246 -9.929 1.00 87.19 103 ASN A N 1
ATOM 843 C CA . ASN A 1 103 ? -0.310 -8.301 -10.646 1.00 87.19 103 ASN A CA 1
ATOM 844 C C . ASN A 1 103 ? -0.313 -8.076 -12.161 1.00 87.19 103 ASN A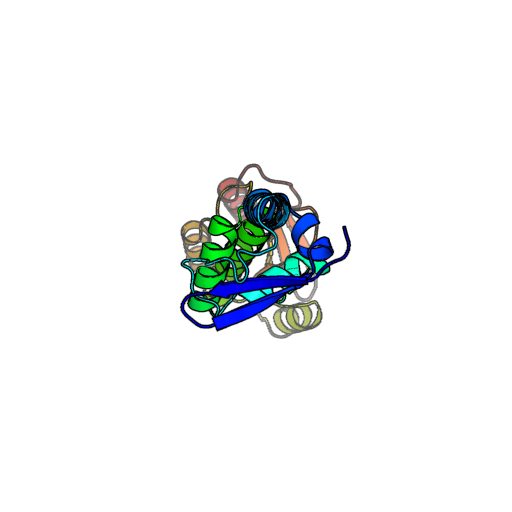 C 1
ATOM 846 O O . ASN A 1 103 ? -0.489 -9.023 -12.923 1.00 87.19 103 ASN A O 1
ATOM 850 N N . LYS A 1 104 ? -0.151 -6.825 -12.595 1.00 88.44 104 LYS A N 1
ATOM 851 C CA . LYS A 1 104 ? -0.282 -6.437 -13.997 1.00 88.44 104 LYS A CA 1
ATOM 852 C C . LYS A 1 104 ? 1.051 -6.371 -14.736 1.00 88.44 104 LYS A C 1
ATOM 854 O O . LYS A 1 104 ? 1.097 -6.645 -15.932 1.00 88.44 104 LYS A O 1
ATOM 859 N N . PHE A 1 105 ? 2.134 -6.043 -14.037 1.00 90.44 105 PHE A N 1
ATOM 860 C CA . PHE A 1 105 ? 3.444 -5.838 -14.646 1.00 90.44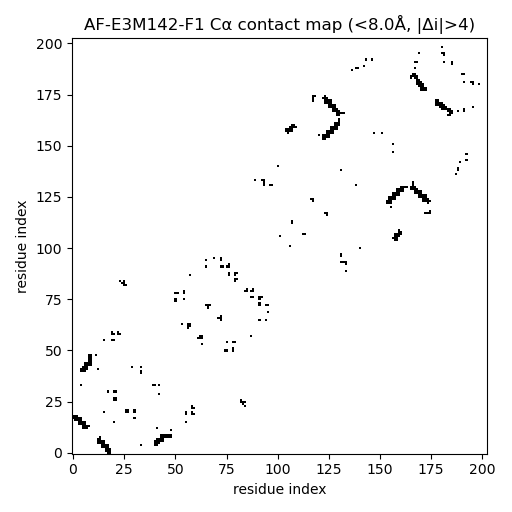 105 PHE A CA 1
ATOM 861 C C . PHE A 1 105 ? 4.529 -6.719 -14.025 1.00 90.44 105 PHE A C 1
ATOM 863 O O . PHE A 1 105 ? 4.444 -7.137 -12.873 1.00 90.44 105 PHE A O 1
ATOM 870 N N . ARG A 1 106 ? 5.596 -6.975 -14.793 1.00 93.44 106 ARG A N 1
ATOM 871 C CA . ARG A 1 106 ? 6.765 -7.742 -14.334 1.00 93.44 106 ARG A CA 1
ATOM 872 C C . ARG A 1 106 ? 7.509 -6.943 -13.262 1.00 93.44 106 ARG A C 1
ATOM 874 O O . ARG A 1 106 ? 8.259 -6.023 -13.583 1.00 93.44 106 ARG A O 1
ATOM 881 N N . HIS A 1 107 ? 7.270 -7.275 -11.999 1.00 91.94 107 HIS A N 1
ATOM 882 C CA . HIS A 1 107 ? 7.821 -6.548 -10.861 1.00 91.94 107 HIS A CA 1
ATOM 883 C C . HIS A 1 107 ? 9.091 -7.215 -10.315 1.00 91.94 107 HIS A C 1
ATOM 885 O O . HIS A 1 107 ? 9.146 -8.436 -10.208 1.00 91.94 107 HIS A O 1
ATOM 891 N N . LEU A 1 108 ? 10.075 -6.403 -9.926 1.00 91.81 108 LEU A N 1
ATOM 892 C CA . LEU A 1 108 ? 11.323 -6.821 -9.289 1.00 91.81 108 LEU A CA 1
ATOM 893 C C . LEU A 1 108 ? 11.333 -6.337 -7.834 1.00 91.81 108 LEU A C 1
ATOM 895 O O . LEU A 1 108 ? 11.077 -5.162 -7.574 1.00 91.81 108 LEU A O 1
ATOM 899 N N . ASN A 1 109 ? 11.614 -7.206 -6.867 1.00 86.31 109 ASN A N 1
ATOM 900 C CA . ASN A 1 109 ? 11.527 -6.894 -5.433 1.00 86.31 109 ASN A CA 1
ATOM 901 C C . ASN A 1 109 ? 12.866 -6.492 -4.795 1.00 86.31 109 ASN A C 1
ATOM 903 O O . ASN A 1 109 ? 12.895 -6.167 -3.611 1.00 86.31 109 ASN A O 1
ATOM 907 N N . GLY A 1 110 ? 13.968 -6.471 -5.550 1.00 87.19 110 GLY A N 1
ATOM 908 C CA . GLY A 1 110 ? 15.265 -6.071 -5.011 1.00 87.19 110 GLY A CA 1
ATOM 909 C C . GLY A 1 110 ? 16.410 -6.136 -6.013 1.00 87.19 110 GLY A C 1
ATOM 910 O O . GLY A 1 110 ? 16.244 -6.542 -7.163 1.00 87.19 110 GLY A O 1
ATOM 911 N N . SER A 1 111 ? 17.599 -5.747 -5.553 1.00 87.38 111 SER A N 1
ATOM 912 C CA . SER A 1 111 ? 18.812 -5.685 -6.376 1.00 87.38 111 SER A CA 1
ATOM 913 C C . SER A 1 111 ? 19.206 -7.035 -6.981 1.00 87.38 111 SER A C 1
ATOM 915 O O . SER A 1 111 ? 19.659 -7.062 -8.121 1.00 87.38 111 SER A O 1
ATOM 917 N N . ALA A 1 112 ? 19.001 -8.148 -6.269 1.00 91.56 112 ALA A N 1
ATOM 918 C CA . ALA A 1 112 ? 19.286 -9.488 -6.783 1.00 91.56 112 ALA A CA 1
ATOM 919 C C . ALA A 1 112 ? 18.437 -9.822 -8.022 1.00 91.56 112 ALA A C 1
ATOM 921 O O . ALA A 1 112 ? 18.987 -10.204 -9.051 1.00 91.56 112 ALA A O 1
ATOM 922 N N . GLU A 1 113 ? 17.123 -9.585 -7.956 1.00 94.00 113 GLU A N 1
ATOM 923 C CA . GLU A 1 113 ? 16.213 -9.809 -9.087 1.00 94.00 113 GLU A CA 1
ATOM 924 C C . GLU A 1 113 ? 16.526 -8.863 -10.259 1.00 94.00 113 GLU A C 1
ATOM 926 O O . GLU A 1 113 ? 16.441 -9.258 -11.418 1.00 94.00 113 GLU A O 1
ATOM 931 N N . ILE A 1 114 ? 16.950 -7.623 -9.977 1.00 90.50 114 ILE A N 1
ATOM 932 C CA . ILE A 1 114 ? 17.415 -6.683 -11.011 1.00 90.50 114 ILE A CA 1
ATOM 933 C C . ILE A 1 114 ? 18.653 -7.224 -11.733 1.00 90.50 114 ILE A C 1
ATOM 935 O O . ILE A 1 114 ? 18.701 -7.208 -12.962 1.00 90.50 114 ILE A O 1
ATOM 939 N N . LEU A 1 115 ? 19.654 -7.701 -10.989 1.00 90.19 115 LEU A N 1
ATOM 940 C CA . LEU A 1 115 ? 20.876 -8.257 -11.573 1.00 90.19 115 LEU A CA 1
ATOM 941 C C . LEU A 1 115 ? 20.583 -9.510 -12.399 1.00 90.19 115 LEU A C 1
ATOM 943 O O . LEU A 1 115 ? 21.126 -9.657 -13.491 1.00 90.19 115 LEU A O 1
ATOM 947 N N . GLU A 1 116 ? 19.701 -10.377 -11.908 1.00 92.81 116 GLU A N 1
ATOM 948 C CA . GLU A 1 116 ? 19.260 -11.567 -12.630 1.00 92.81 116 GLU A CA 1
ATOM 949 C C . GLU A 1 116 ? 18.526 -11.201 -13.928 1.00 92.81 116 GLU A C 1
ATOM 951 O O . GLU A 1 116 ? 18.871 -11.710 -14.995 1.00 92.81 116 GLU A O 1
ATOM 956 N N . ALA A 1 117 ? 17.573 -10.265 -13.868 1.00 93.00 117 ALA A N 1
ATOM 957 C CA . ALA A 1 117 ? 16.833 -9.797 -15.037 1.00 93.00 117 ALA A CA 1
ATOM 958 C C . ALA A 1 117 ? 17.761 -9.212 -16.114 1.00 93.00 117 ALA A C 1
ATOM 960 O O . ALA A 1 117 ? 17.586 -9.486 -17.300 1.00 93.00 117 ALA A O 1
ATOM 961 N N . VAL A 1 118 ? 18.771 -8.436 -15.711 1.00 91.50 118 VAL A N 1
ATOM 962 C CA . VAL A 1 118 ? 19.767 -7.857 -16.628 1.00 91.50 118 VAL A CA 1
ATOM 963 C C . VAL A 1 118 ? 20.718 -8.919 -17.178 1.00 91.50 118 VAL A C 1
ATOM 965 O O . VAL A 1 118 ? 21.039 -8.891 -18.365 1.00 91.50 118 VAL A O 1
ATOM 968 N N . GLY A 1 119 ? 21.176 -9.853 -16.342 1.00 90.94 119 GLY A N 1
ATOM 969 C CA . GLY A 1 119 ? 22.107 -10.908 -16.741 1.00 90.94 119 GLY A CA 1
ATOM 970 C C . GLY A 1 119 ? 21.500 -11.899 -17.735 1.00 90.94 119 GLY A C 1
ATOM 971 O O . GLY A 1 119 ? 22.169 -12.286 -18.694 1.00 90.94 119 GLY A O 1
ATOM 972 N N . ASN A 1 120 ? 20.228 -12.253 -17.532 1.00 92.88 120 ASN A N 1
ATOM 973 C CA . ASN A 1 120 ? 19.505 -13.237 -18.340 1.00 92.88 120 ASN A CA 1
ATOM 974 C C . ASN A 1 120 ? 18.857 -12.648 -19.602 1.00 92.88 120 ASN A C 1
ATOM 976 O O . ASN A 1 120 ? 18.401 -13.400 -20.461 1.00 92.88 120 ASN A O 1
ATOM 980 N N . SER A 1 121 ? 18.788 -11.320 -19.721 1.00 92.69 121 SER A N 1
ATOM 981 C CA . SER A 1 121 ? 18.195 -10.664 -20.884 1.00 92.69 121 SER A CA 1
ATOM 982 C C . SER A 1 121 ? 19.188 -10.561 -22.045 1.00 92.69 121 SER A C 1
ATOM 984 O O . SER A 1 121 ? 20.317 -10.087 -21.897 1.00 92.69 121 SER A O 1
ATOM 986 N N . GLU A 1 122 ? 18.730 -10.940 -23.239 1.00 90.50 122 GLU A N 1
ATOM 987 C CA . GLU A 1 122 ? 19.430 -10.677 -24.506 1.00 90.50 122 GLU A CA 1
ATOM 988 C C . GLU A 1 122 ? 19.094 -9.290 -25.075 1.00 90.50 122 GLU A C 1
ATOM 990 O O . GLU A 1 122 ? 19.819 -8.754 -25.913 1.00 90.50 122 GLU A O 1
ATOM 995 N N . LYS A 1 123 ? 18.008 -8.676 -24.592 1.00 92.25 123 LYS A N 1
ATOM 996 C CA . LYS A 1 123 ? 17.630 -7.299 -24.908 1.00 92.25 123 LYS A CA 1
ATOM 997 C C . LYS A 1 123 ? 18.191 -6.338 -23.869 1.00 92.25 123 LYS A C 1
ATOM 999 O O . LYS A 1 123 ? 18.466 -6.701 -22.725 1.00 92.25 123 LYS A O 1
ATOM 1004 N N . THR A 1 124 ? 18.274 -5.069 -24.240 1.00 91.31 124 THR A N 1
ATOM 1005 C CA . THR A 1 124 ? 18.434 -4.010 -23.246 1.00 91.31 124 THR A CA 1
ATOM 1006 C C . THR A 1 124 ? 17.210 -3.986 -22.326 1.00 91.31 124 THR A C 1
ATOM 1008 O O . THR A 1 124 ? 16.070 -4.042 -22.790 1.00 91.31 124 THR A O 1
ATOM 1011 N N . VAL A 1 125 ? 17.456 -3.898 -21.024 1.00 94.38 125 VAL A N 1
ATOM 1012 C CA . VAL A 1 125 ? 16.433 -3.888 -19.982 1.00 94.38 125 VAL A CA 1
ATOM 1013 C C . VAL A 1 125 ? 16.023 -2.452 -19.665 1.00 94.38 125 VAL A C 1
ATOM 1015 O O . VAL A 1 125 ? 16.869 -1.575 -19.507 1.00 94.38 125 VAL A O 1
ATOM 1018 N N . ILE A 1 126 ? 14.724 -2.202 -19.546 1.00 92.19 126 ILE A N 1
ATOM 1019 C CA . ILE A 1 126 ? 14.160 -0.957 -19.024 1.00 92.19 126 ILE A CA 1
ATOM 1020 C C . ILE A 1 126 ? 13.566 -1.255 -17.656 1.00 92.19 126 ILE A C 1
ATOM 1022 O O . ILE A 1 126 ? 12.741 -2.157 -17.519 1.00 92.19 126 ILE A O 1
ATOM 1026 N N . ILE A 1 127 ? 13.968 -0.484 -16.649 1.00 91.06 127 ILE A N 1
ATOM 1027 C CA . ILE A 1 127 ? 13.409 -0.578 -15.302 1.00 91.06 127 ILE A CA 1
ATOM 1028 C C . ILE A 1 127 ? 12.765 0.753 -14.945 1.00 91.06 127 ILE A C 1
ATOM 1030 O O . ILE A 1 127 ? 13.444 1.780 -14.841 1.00 91.06 127 ILE A O 1
ATOM 1034 N N . PHE A 1 128 ? 11.454 0.708 -14.734 1.00 88.81 128 PHE A N 1
ATOM 1035 C CA . PHE A 1 128 ? 10.691 1.799 -14.149 1.00 88.81 128 PHE A CA 1
ATOM 1036 C C . PHE A 1 128 ? 10.720 1.691 -12.630 1.00 88.81 128 PHE A C 1
ATOM 1038 O O . PHE A 1 128 ? 10.262 0.707 -12.053 1.00 88.81 128 PHE A O 1
ATOM 1045 N N . TYR A 1 129 ? 11.246 2.721 -11.984 1.00 85.88 129 TYR A N 1
ATOM 1046 C CA . TYR A 1 129 ? 11.239 2.866 -10.538 1.00 85.88 129 TYR A CA 1
ATOM 1047 C C . TYR A 1 129 ? 10.065 3.751 -10.153 1.00 85.88 129 TYR A C 1
ATOM 1049 O O . TYR A 1 129 ? 9.918 4.845 -10.701 1.00 85.88 129 TYR A O 1
ATOM 1057 N N . TYR A 1 130 ? 9.230 3.298 -9.226 1.00 81.69 130 TYR A N 1
ATOM 1058 C CA . TYR A 1 130 ? 8.037 4.042 -8.842 1.00 81.69 130 TYR A CA 1
ATOM 1059 C C . TYR A 1 130 ? 7.812 4.041 -7.335 1.00 81.69 130 TYR A C 1
ATOM 1061 O O . TYR A 1 130 ? 8.154 3.094 -6.627 1.00 81.69 130 TYR A O 1
ATOM 1069 N N . THR A 1 131 ? 7.166 5.097 -6.858 1.00 76.94 131 THR A N 1
ATOM 1070 C CA . THR A 1 131 ? 6.529 5.151 -5.545 1.00 76.94 131 THR A CA 1
ATOM 1071 C C . THR A 1 131 ? 5.038 5.416 -5.731 1.00 76.94 131 THR A C 1
ATOM 1073 O O . THR A 1 131 ? 4.612 6.015 -6.719 1.00 76.94 131 THR A O 1
ATOM 1076 N N . ILE A 1 132 ? 4.217 4.909 -4.811 1.00 73.44 132 ILE A N 1
ATOM 1077 C CA . ILE A 1 132 ? 2.771 5.152 -4.830 1.00 73.44 132 ILE A CA 1
ATOM 1078 C C . ILE A 1 132 ? 2.490 6.248 -3.822 1.00 73.44 132 ILE A C 1
ATOM 1080 O O . ILE A 1 132 ? 2.524 6.010 -2.614 1.00 73.44 132 ILE A O 1
ATOM 1084 N N . ASP A 1 133 ? 2.210 7.437 -4.329 1.00 71.75 133 ASP A N 1
ATOM 1085 C CA . ASP A 1 133 ? 1.762 8.569 -3.539 1.00 71.75 133 ASP A CA 1
ATOM 1086 C C . ASP A 1 133 ? 0.306 8.859 -3.906 1.00 71.75 133 ASP A C 1
ATOM 1088 O O . ASP A 1 133 ? 0.015 9.293 -5.014 1.00 71.75 133 ASP A O 1
ATOM 1092 N N . LEU A 1 134 ? -0.622 8.591 -2.985 1.00 67.75 134 LEU A N 1
ATOM 1093 C CA . LEU A 1 134 ? -2.052 8.814 -3.231 1.00 67.75 134 LEU A CA 1
ATOM 1094 C C . LEU A 1 134 ? -2.443 10.297 -3.191 1.00 67.75 134 LEU A C 1
ATOM 1096 O O . LEU A 1 134 ? -3.588 10.624 -3.486 1.00 67.75 134 LEU A O 1
ATOM 1100 N N . SER A 1 135 ? -1.529 11.193 -2.798 1.00 65.62 135 SER A N 1
ATOM 1101 C CA . SER A 1 135 ? -1.727 12.638 -2.972 1.00 65.62 135 SER A CA 1
ATOM 1102 C C . SER A 1 135 ? -1.487 13.089 -4.417 1.00 65.62 135 SER A C 1
ATOM 1104 O O . SER A 1 135 ? -1.816 14.218 -4.781 1.00 65.62 135 SER A O 1
ATOM 1106 N N . LYS A 1 136 ? -0.913 12.205 -5.235 1.00 66.69 136 LYS A N 1
ATOM 1107 C CA . LYS A 1 136 ? -0.593 12.413 -6.640 1.00 66.69 136 LYS A CA 1
ATOM 1108 C C . LYS A 1 136 ? -1.572 11.644 -7.528 1.00 66.69 136 LYS A C 1
ATOM 1110 O O . LYS A 1 136 ? -2.364 10.832 -7.052 1.00 66.69 136 LYS A O 1
ATOM 1115 N N . GLU A 1 137 ? -1.554 11.951 -8.821 1.00 64.62 137 GLU A N 1
ATOM 1116 C CA . GLU A 1 137 ? -2.427 11.296 -9.795 1.00 64.62 137 GLU A CA 1
ATOM 1117 C C . GLU A 1 137 ? -2.211 9.774 -9.774 1.00 64.62 137 GLU A C 1
ATOM 1119 O O . GLU A 1 137 ? -1.085 9.291 -9.622 1.00 64.62 137 GLU A O 1
ATOM 1124 N N . SER A 1 138 ? -3.294 9.003 -9.893 1.00 66.06 138 SER A N 1
ATOM 1125 C CA . SER A 1 138 ? -3.196 7.544 -9.968 1.00 66.06 138 SER A CA 1
ATOM 1126 C C . SER A 1 138 ? -2.285 7.144 -11.123 1.00 66.06 138 SER A C 1
ATOM 1128 O O . SER A 1 138 ? -2.364 7.740 -12.195 1.00 66.06 138 SER A O 1
ATOM 1130 N N . VAL A 1 139 ? -1.475 6.100 -10.940 1.00 69.38 139 VAL A N 1
ATOM 1131 C CA . VAL A 1 139 ? -0.667 5.542 -12.030 1.00 69.38 139 VAL A CA 1
ATOM 1132 C C . VAL A 1 139 ? -1.613 5.101 -13.169 1.00 69.38 139 VAL A C 1
ATOM 1134 O O . VAL A 1 139 ? -2.416 4.193 -12.952 1.00 69.38 139 VAL A O 1
ATOM 1137 N N . PRO A 1 140 ? -1.565 5.704 -14.374 1.00 78.56 140 PRO A N 1
ATOM 1138 C CA . PRO A 1 140 ? -2.423 5.377 -15.498 1.00 78.56 140 PRO A CA 1
ATOM 1139 C C . PRO A 1 140 ? -1.921 4.080 -16.110 1.00 78.56 140 PRO A C 1
ATOM 1141 O O . PRO A 1 140 ? -1.077 4.039 -17.006 1.00 78.56 140 PRO A O 1
ATOM 1144 N N . ILE A 1 141 ? -2.472 2.997 -15.580 1.00 82.69 141 ILE A N 1
ATOM 1145 C CA . ILE A 1 141 ? -2.178 1.629 -15.984 1.00 82.69 141 ILE A CA 1
ATOM 1146 C C . ILE A 1 141 ? -2.271 1.472 -17.507 1.00 82.69 141 ILE A C 1
ATOM 1148 O O . ILE A 1 141 ? -1.392 0.854 -18.095 1.00 82.69 141 ILE A O 1
ATOM 1152 N N . GLN A 1 142 ? -3.277 2.077 -18.143 1.00 86.00 142 GLN A N 1
ATOM 1153 C CA . GLN A 1 142 ? -3.459 2.001 -19.591 1.00 86.00 142 GLN A CA 1
ATOM 1154 C C . GLN A 1 142 ? -2.277 2.606 -20.365 1.00 86.00 142 GLN A C 1
ATOM 1156 O O . GLN A 1 142 ? -1.773 1.984 -21.293 1.00 86.00 142 GLN A O 1
ATOM 1161 N N . ALA A 1 143 ? -1.785 3.780 -19.964 1.00 85.50 143 ALA A N 1
ATOM 1162 C CA . ALA A 1 143 ? -0.651 4.413 -20.639 1.00 85.50 143 ALA A CA 1
ATOM 1163 C C . ALA A 1 143 ? 0.632 3.572 -20.509 1.00 85.50 143 ALA A C 1
ATOM 1165 O O . ALA A 1 143 ? 1.440 3.510 -21.435 1.00 85.50 143 ALA A O 1
ATOM 1166 N N . LEU A 1 144 ? 0.806 2.895 -19.367 1.00 87.81 144 LEU A N 1
ATOM 1167 C CA . LEU A 1 144 ? 1.898 1.942 -19.166 1.00 87.81 144 LEU A CA 1
ATOM 1168 C C . LEU A 1 144 ? 1.745 0.689 -20.034 1.00 87.81 144 LEU A C 1
ATOM 1170 O O . LEU A 1 144 ? 2.739 0.219 -20.579 1.00 87.81 144 LEU A O 1
ATOM 1174 N N . GLU A 1 145 ? 0.532 0.156 -20.183 1.00 91.00 145 GLU A N 1
ATOM 1175 C CA . GLU A 1 145 ? 0.258 -0.972 -21.083 1.00 91.00 145 GLU A CA 1
ATOM 1176 C C . GLU A 1 145 ? 0.579 -0.623 -22.534 1.00 91.00 145 GLU A C 1
ATOM 1178 O O . GLU A 1 145 ? 1.318 -1.359 -23.183 1.00 91.00 145 GLU A O 1
ATOM 1183 N N . GLU A 1 146 ? 0.098 0.526 -23.011 1.00 92.06 146 GLU A N 1
ATOM 1184 C CA . GLU A 1 146 ? 0.368 1.019 -24.364 1.00 92.06 146 GLU A CA 1
ATOM 1185 C C . GLU A 1 146 ? 1.877 1.163 -24.607 1.00 92.06 146 GLU A C 1
ATOM 1187 O O . GLU A 1 146 ? 2.392 0.702 -25.626 1.00 92.06 146 GLU A O 1
ATOM 1192 N N . PHE A 1 147 ? 2.610 1.728 -23.641 1.00 91.06 147 PHE A N 1
ATOM 1193 C CA . PHE A 1 147 ? 4.069 1.824 -23.708 1.00 91.06 147 PHE A CA 1
ATOM 1194 C C . PHE A 1 147 ? 4.744 0.444 -23.752 1.00 91.06 147 PHE A C 1
ATOM 1196 O O . PHE A 1 147 ? 5.669 0.217 -24.534 1.00 91.06 147 PHE A O 1
ATOM 1203 N N . ILE A 1 148 ? 4.309 -0.499 -22.912 1.00 92.94 148 ILE A N 1
ATOM 1204 C CA . ILE A 1 148 ? 4.867 -1.855 -22.901 1.00 92.94 148 ILE A CA 1
ATOM 1205 C C . ILE A 1 148 ? 4.620 -2.534 -24.245 1.00 92.94 148 ILE A C 1
ATOM 1207 O O . ILE A 1 148 ? 5.542 -3.128 -24.798 1.00 92.94 148 ILE A O 1
ATOM 1211 N N . ASP A 1 149 ? 3.413 -2.441 -24.791 1.00 94.50 149 ASP A N 1
ATOM 1212 C CA . ASP A 1 149 ? 3.073 -3.044 -26.077 1.00 94.50 149 ASP A CA 1
ATOM 1213 C C . ASP A 1 149 ? 3.898 -2.464 -27.226 1.00 94.50 149 ASP A C 1
ATOM 1215 O O . ASP A 1 149 ? 4.381 -3.222 -28.073 1.00 94.50 149 ASP A O 1
ATOM 1219 N N . GLU A 1 150 ? 4.135 -1.153 -27.196 1.00 94.38 150 GLU A N 1
ATOM 1220 C CA . GLU A 1 150 ? 4.988 -0.443 -28.144 1.00 94.38 150 GLU A CA 1
ATOM 1221 C C . GLU A 1 150 ? 6.439 -0.956 -28.098 1.00 94.38 150 GLU A C 1
ATOM 1223 O O . GLU A 1 150 ? 7.022 -1.249 -29.141 1.00 94.38 150 GLU A O 1
ATOM 1228 N N . TYR A 1 151 ? 7.024 -1.147 -26.909 1.00 93.06 151 TYR A N 1
ATOM 1229 C CA . TYR A 1 151 ? 8.473 -1.354 -26.760 1.00 93.06 151 TYR A CA 1
ATOM 1230 C C . TYR A 1 151 ? 8.924 -2.773 -26.379 1.00 93.06 151 TYR A C 1
ATOM 1232 O O . TYR A 1 151 ? 10.110 -3.083 -26.536 1.00 93.06 151 TYR A O 1
ATOM 1240 N N . LYS A 1 152 ? 8.027 -3.674 -25.951 1.00 93.38 152 LYS A N 1
ATOM 1241 C CA . LYS A 1 152 ? 8.370 -5.042 -25.486 1.00 93.38 152 LYS A CA 1
ATOM 1242 C C . LYS A 1 152 ? 9.100 -5.901 -26.522 1.00 93.38 152 LYS A C 1
ATOM 1244 O O . LYS A 1 152 ? 9.786 -6.871 -26.190 1.00 93.38 152 LYS A O 1
ATOM 1249 N N . HIS A 1 153 ? 8.955 -5.577 -27.805 1.00 93.25 153 HIS A N 1
ATOM 1250 C CA . HIS A 1 153 ? 9.649 -6.289 -28.873 1.00 93.25 153 HIS A CA 1
ATOM 1251 C C . HIS A 1 153 ? 11.152 -5.941 -28.919 1.00 93.25 153 HIS A C 1
ATOM 1253 O O . HIS A 1 153 ? 11.954 -6.828 -29.205 1.00 93.25 153 HIS A O 1
ATOM 1259 N N . LYS A 1 154 ? 11.541 -4.702 -28.568 1.00 92.69 154 LYS A N 1
ATOM 1260 C CA . LYS A 1 154 ? 12.935 -4.208 -28.568 1.00 92.69 154 LYS A CA 1
ATOM 1261 C C . LYS A 1 154 ? 13.595 -4.281 -27.185 1.00 92.69 154 LYS A C 1
ATOM 1263 O O . LYS A 1 154 ? 14.799 -4.512 -27.107 1.00 92.69 154 LYS A O 1
ATOM 1268 N N . TYR A 1 155 ? 12.820 -4.136 -26.111 1.00 93.44 155 TYR A N 1
ATOM 1269 C CA . TYR A 1 155 ? 13.325 -4.064 -24.738 1.00 93.44 155 TYR A CA 1
ATOM 1270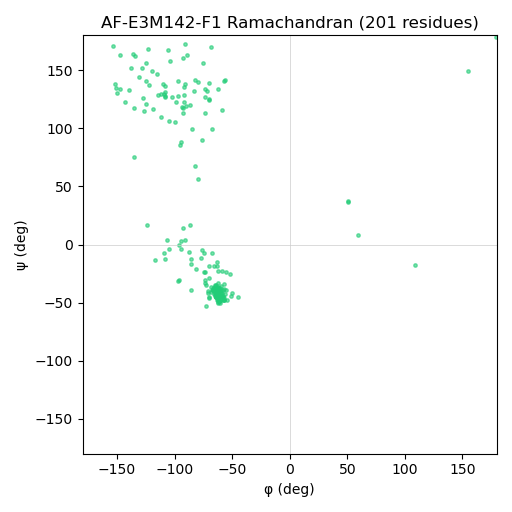 C C . TYR A 1 155 ? 12.623 -5.049 -23.808 1.00 93.44 155 TYR A C 1
ATOM 1272 O O . TYR A 1 155 ? 11.447 -5.359 -23.992 1.00 93.44 155 TYR A O 1
ATOM 1280 N N . ASP A 1 156 ? 13.333 -5.481 -22.769 1.00 95.06 156 ASP A N 1
ATOM 1281 C CA . ASP A 1 156 ? 12.729 -6.193 -21.645 1.00 95.06 156 ASP A CA 1
ATOM 1282 C C . ASP A 1 156 ? 12.361 -5.190 -20.551 1.00 95.06 156 ASP A C 1
ATOM 1284 O O . ASP A 1 156 ? 13.225 -4.504 -20.013 1.00 95.06 156 ASP A O 1
ATOM 1288 N N . ILE A 1 157 ? 11.070 -5.072 -20.241 1.00 94.81 157 ILE A N 1
ATOM 1289 C CA . ILE A 1 157 ? 10.539 -3.998 -19.391 1.00 94.81 157 ILE A CA 1
ATOM 1290 C C . ILE A 1 157 ? 10.106 -4.564 -18.035 1.00 94.81 157 ILE A C 1
ATOM 1292 O O . ILE A 1 157 ? 9.346 -5.536 -17.980 1.00 94.81 157 ILE A O 1
ATOM 1296 N N . TYR A 1 158 ? 10.567 -3.932 -16.956 1.00 94.56 158 TYR A N 1
ATOM 1297 C CA . TYR A 1 158 ? 10.259 -4.292 -15.573 1.00 94.56 158 TYR A CA 1
ATOM 1298 C C . TYR A 1 158 ? 9.939 -3.066 -14.717 1.00 94.56 158 TYR A C 1
ATOM 1300 O O . TYR A 1 158 ? 10.263 -1.929 -15.065 1.00 94.56 158 TYR A O 1
ATOM 1308 N N . PHE A 1 159 ? 9.341 -3.326 -13.558 1.00 91.69 159 PHE A N 1
ATOM 1309 C CA . PHE A 1 159 ? 8.951 -2.318 -12.581 1.00 91.69 159 PHE A CA 1
ATO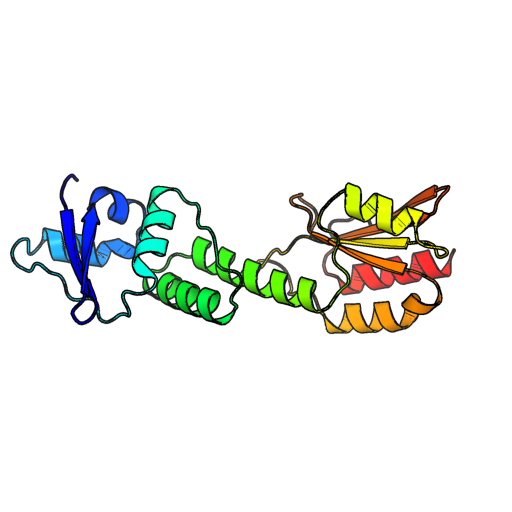M 1310 C C . PHE A 1 159 ? 9.558 -2.641 -11.220 1.00 91.69 159 PHE A C 1
ATOM 1312 O O . PHE A 1 159 ? 9.599 -3.797 -10.811 1.00 91.69 159 PHE A O 1
ATOM 1319 N N . HIS A 1 160 ? 10.014 -1.622 -10.504 1.00 89.00 160 HIS A N 1
ATOM 1320 C CA . HIS A 1 160 ? 10.562 -1.753 -9.162 1.00 89.00 160 HIS A CA 1
ATOM 1321 C C . HIS A 1 160 ? 9.990 -0.660 -8.265 1.00 89.00 160 HIS A C 1
ATOM 1323 O O . HIS A 1 160 ? 10.202 0.530 -8.500 1.00 89.00 160 HIS A O 1
ATOM 1329 N N . LYS A 1 161 ? 9.263 -1.056 -7.222 1.00 84.88 161 LYS A N 1
ATOM 1330 C CA . LYS A 1 161 ? 8.844 -0.126 -6.178 1.00 84.88 161 LYS A CA 1
ATOM 1331 C C . LYS A 1 161 ? 10.058 0.311 -5.356 1.00 84.88 161 LYS A C 1
ATOM 1333 O O . LYS A 1 161 ? 10.725 -0.534 -4.768 1.00 84.88 161 LYS A O 1
ATOM 1338 N N . GLU A 1 162 ? 10.284 1.614 -5.256 1.00 79.38 162 GLU A N 1
ATOM 1339 C CA . GLU A 1 162 ? 11.311 2.204 -4.391 1.00 79.38 162 GLU A CA 1
ATOM 1340 C C . GLU A 1 162 ? 10.663 2.823 -3.135 1.00 79.38 162 GLU A C 1
ATOM 1342 O O . GLU A 1 162 ? 9.471 3.134 -3.122 1.00 79.38 162 GLU A O 1
ATOM 1347 N N . GLU A 1 163 ? 11.424 2.989 -2.052 1.00 65.38 163 GLU A N 1
ATOM 1348 C CA . GLU A 1 163 ? 10.962 3.688 -0.835 1.00 65.38 163 GLU A CA 1
ATOM 1349 C C . GLU A 1 163 ? 11.358 5.181 -0.823 1.00 65.38 163 GLU A C 1
ATOM 1351 O O . GLU A 1 163 ? 11.106 5.895 0.145 1.00 65.38 163 GLU A O 1
ATOM 1356 N N . ALA A 1 164 ? 11.989 5.666 -1.899 1.00 61.56 164 ALA A N 1
ATOM 1357 C CA . ALA A 1 164 ? 12.632 6.977 -1.978 1.00 61.56 164 ALA A CA 1
ATOM 1358 C C . ALA A 1 164 ? 11.719 8.121 -2.482 1.00 61.56 164 ALA A C 1
ATOM 1360 O O . ALA A 1 164 ? 10.608 7.924 -2.956 1.00 61.56 164 ALA A O 1
ATOM 1361 N N . ILE A 1 165 ? 12.238 9.354 -2.407 1.00 55.03 165 ILE A N 1
ATOM 1362 C CA . ILE A 1 165 ? 11.550 10.655 -2.584 1.00 55.03 165 ILE A CA 1
ATOM 1363 C C . ILE A 1 165 ? 10.957 10.887 -3.997 1.00 55.03 165 ILE A C 1
ATOM 1365 O O . ILE A 1 165 ? 10.151 11.802 -4.190 1.00 55.03 165 ILE A O 1
ATOM 1369 N N . LYS A 1 166 ? 11.344 10.102 -5.011 1.00 65.00 166 LYS A N 1
ATOM 1370 C CA . LYS A 1 166 ? 10.915 10.322 -6.404 1.00 65.00 166 LYS A CA 1
ATOM 1371 C C . LYS A 1 166 ? 9.651 9.524 -6.718 1.00 65.00 166 LYS A C 1
ATOM 1373 O O . LYS A 1 166 ? 9.604 8.320 -6.505 1.00 65.00 166 LYS A O 1
ATOM 1378 N N . TRP A 1 167 ? 8.638 10.194 -7.269 1.00 68.44 167 TRP A N 1
ATOM 1379 C CA . TRP A 1 167 ? 7.399 9.531 -7.698 1.00 68.44 167 TRP A CA 1
ATOM 1380 C C . TRP A 1 167 ? 7.674 8.478 -8.776 1.00 68.44 167 TRP A C 1
ATOM 1382 O O . TRP A 1 167 ? 7.255 7.331 -8.647 1.00 68.44 167 TRP A O 1
ATOM 1392 N N . PHE A 1 168 ? 8.411 8.844 -9.820 1.00 74.00 168 PHE A N 1
ATOM 1393 C CA . PHE A 1 168 ? 8.639 7.964 -10.956 1.00 74.00 168 PHE A CA 1
ATOM 1394 C C . PHE A 1 168 ? 9.987 8.274 -11.608 1.00 74.00 168 PHE A C 1
ATOM 1396 O O . PHE A 1 168 ? 10.319 9.440 -11.812 1.00 74.00 168 PHE A O 1
ATOM 1403 N N . SER A 1 169 ? 10.773 7.249 -11.926 1.00 77.69 169 SER A N 1
ATOM 1404 C CA . SER A 1 169 ? 12.031 7.379 -12.665 1.00 77.69 169 SER A CA 1
ATOM 1405 C C . SER A 1 169 ? 12.279 6.152 -13.544 1.00 77.69 169 SER A C 1
ATOM 1407 O O . SER A 1 169 ? 11.630 5.118 -13.392 1.00 77.69 169 SER A O 1
ATOM 1409 N N . CYS A 1 170 ? 13.187 6.266 -14.512 1.00 83.25 170 CYS A N 1
ATOM 1410 C CA . CYS A 1 170 ? 13.428 5.209 -15.493 1.00 83.25 170 CYS A CA 1
ATOM 1411 C C . CYS A 1 170 ? 14.921 5.047 -15.773 1.00 83.25 170 CYS A C 1
ATOM 1413 O O . CYS A 1 170 ? 15.625 6.027 -16.044 1.00 83.25 170 CYS A O 1
ATOM 1415 N N . LYS A 1 171 ? 15.393 3.797 -15.768 1.00 85.81 171 LYS A N 1
ATOM 1416 C CA . LYS A 1 171 ? 16.765 3.437 -16.145 1.00 85.81 171 LYS A CA 1
ATOM 1417 C C . LYS A 1 171 ? 16.763 2.433 -17.288 1.00 85.81 171 LYS A C 1
ATOM 1419 O O . LYS A 1 171 ? 16.006 1.467 -17.280 1.00 85.81 171 LYS A O 1
ATOM 1424 N N . LEU A 1 172 ? 17.657 2.661 -18.240 1.00 83.75 172 LEU A N 1
ATOM 1425 C CA . LEU A 1 172 ? 17.999 1.734 -19.307 1.00 83.75 172 LEU A CA 1
ATOM 1426 C C . LEU A 1 172 ? 19.277 1.003 -18.898 1.00 83.75 172 LEU A C 1
ATOM 1428 O O . LEU A 1 172 ? 20.297 1.636 -18.622 1.00 83.75 172 LEU A O 1
ATOM 1432 N N . ILE A 1 173 ? 19.233 -0.319 -18.841 1.00 85.44 173 ILE A N 1
ATOM 1433 C CA . ILE A 1 173 ? 20.331 -1.148 -18.360 1.00 85.44 173 ILE A CA 1
ATOM 1434 C C . ILE A 1 173 ? 20.649 -2.211 -19.406 1.00 85.44 173 ILE A C 1
ATOM 1436 O O . ILE A 1 173 ? 19.795 -2.978 -19.834 1.00 85.44 173 ILE A O 1
ATOM 1440 N N . SER A 1 174 ? 21.909 -2.265 -19.809 1.00 80.81 174 SER A N 1
ATOM 1441 C CA . SER A 1 174 ? 22.478 -3.313 -20.654 1.00 80.81 174 SER A CA 1
ATOM 1442 C C . SER A 1 174 ? 23.658 -3.958 -19.930 1.00 80.81 174 SER A C 1
ATOM 1444 O O . SER A 1 174 ? 24.162 -3.403 -18.950 1.00 80.81 174 SER A O 1
ATOM 1446 N N . LYS A 1 175 ? 24.156 -5.088 -20.447 1.00 77.38 175 LYS A N 1
ATOM 1447 C CA . LYS A 1 175 ? 25.316 -5.800 -19.877 1.00 77.38 175 LYS A CA 1
ATOM 1448 C C . LYS A 1 175 ? 26.570 -4.915 -19.747 1.00 77.38 175 LYS A C 1
ATOM 1450 O O . LYS A 1 175 ? 27.429 -5.196 -18.920 1.00 77.38 175 LYS A O 1
ATOM 1455 N N . THR A 1 176 ? 26.683 -3.848 -20.541 1.00 76.94 176 THR A N 1
ATOM 1456 C CA . THR A 1 176 ? 27.872 -2.980 -20.595 1.00 76.94 176 THR A CA 1
ATOM 1457 C C . THR A 1 176 ? 27.621 -1.538 -20.161 1.00 76.94 176 THR A C 1
ATOM 1459 O O . THR A 1 176 ? 28.577 -0.791 -19.959 1.00 76.94 176 THR A O 1
ATOM 1462 N N . ARG A 1 177 ? 26.359 -1.109 -20.031 1.00 81.12 177 ARG A N 1
ATOM 1463 C CA . ARG A 1 177 ? 26.024 0.300 -19.797 1.00 81.12 177 ARG A CA 1
ATOM 1464 C C . ARG A 1 177 ? 24.722 0.470 -19.028 1.00 81.12 177 ARG A C 1
ATOM 1466 O O . ARG A 1 177 ? 23.718 -0.154 -19.362 1.00 81.12 177 ARG A O 1
ATOM 1473 N N . VAL A 1 178 ? 24.738 1.410 -18.086 1.00 82.19 178 VAL A N 1
ATOM 1474 C CA . VAL A 1 178 ? 23.552 1.966 -17.425 1.00 82.19 178 VAL A CA 1
ATOM 1475 C C . VAL A 1 178 ? 23.349 3.397 -17.920 1.00 82.19 178 VAL A C 1
ATOM 1477 O O . VAL A 1 178 ? 24.291 4.189 -17.942 1.00 82.19 178 VAL A O 1
ATOM 1480 N N . VAL A 1 179 ? 22.127 3.733 -18.322 1.00 81.12 179 VAL A N 1
ATOM 1481 C CA . VAL A 1 179 ? 21.715 5.087 -18.701 1.00 81.12 179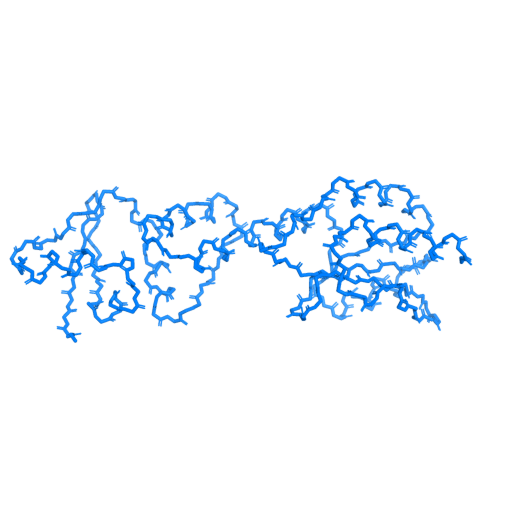 VAL A CA 1
ATOM 1482 C C . VAL A 1 179 ? 20.504 5.467 -17.859 1.00 81.12 179 VAL A C 1
ATOM 1484 O O . VAL A 1 179 ? 19.471 4.803 -17.911 1.00 81.12 179 VAL A O 1
ATOM 1487 N N . ASN A 1 180 ? 20.616 6.547 -17.087 1.00 79.31 180 ASN A N 1
ATOM 1488 C CA . ASN A 1 180 ? 19.449 7.152 -16.450 1.00 79.31 180 ASN A CA 1
ATOM 1489 C C . ASN A 1 180 ? 18.658 7.882 -17.540 1.00 79.31 180 ASN A C 1
ATOM 1491 O O . ASN A 1 180 ? 19.166 8.833 -18.131 1.00 79.31 180 ASN A O 1
ATOM 1495 N N . VAL A 1 181 ? 17.455 7.396 -17.841 1.00 71.88 181 VAL A N 1
ATOM 1496 C CA . VAL A 1 181 ? 16.595 7.949 -18.899 1.00 71.88 181 VAL A CA 1
ATOM 1497 C C . VAL A 1 181 ? 15.772 9.102 -18.344 1.00 71.88 181 VAL A C 1
ATOM 1499 O O . VAL A 1 181 ? 15.618 10.126 -18.992 1.00 71.88 181 VAL A O 1
ATOM 1502 N N . LEU A 1 182 ? 15.287 8.96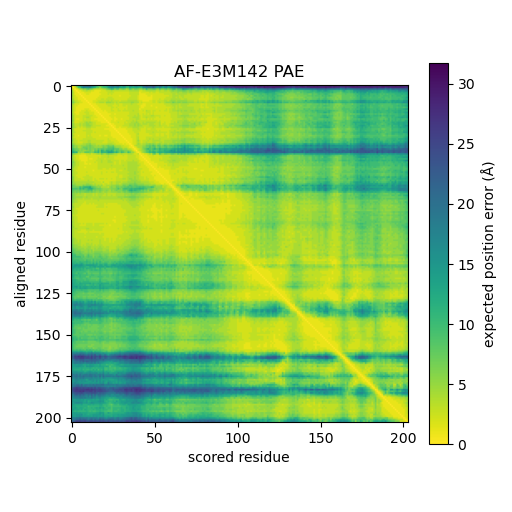3 -17.113 1.00 71.31 182 LEU A N 1
ATOM 1503 C CA . LEU A 1 182 ? 14.498 9.992 -16.457 1.00 71.31 182 LEU A CA 1
ATOM 1504 C C . LEU A 1 182 ? 14.849 10.028 -14.973 1.00 71.31 182 LEU A C 1
ATOM 1506 O O . LEU A 1 182 ? 14.712 9.013 -14.297 1.00 71.31 182 LEU A O 1
ATOM 1510 N N . ASP A 1 183 ? 15.280 11.193 -14.482 1.00 62.47 183 ASP A N 1
ATOM 1511 C CA . ASP A 1 183 ? 15.675 11.409 -13.079 1.00 62.47 183 ASP A CA 1
ATOM 1512 C C . ASP A 1 183 ? 14.894 12.556 -12.397 1.00 62.47 183 ASP A C 1
ATOM 1514 O O . ASP A 1 183 ? 15.299 13.088 -11.358 1.00 62.47 183 ASP A O 1
ATOM 1518 N N . ALA A 1 184 ? 13.773 12.966 -12.996 1.00 54.31 184 ALA A N 1
ATOM 1519 C CA . ALA A 1 184 ? 12.973 14.107 -12.558 1.00 54.31 184 ALA A CA 1
ATOM 1520 C C . ALA A 1 184 ? 11.894 13.723 -11.529 1.00 54.31 184 ALA A C 1
ATOM 1522 O O . ALA A 1 184 ? 11.542 12.558 -11.389 1.00 54.31 184 ALA A O 1
ATOM 1523 N N . ASN A 1 185 ? 11.362 14.727 -10.823 1.00 60.72 185 ASN A N 1
ATOM 1524 C CA . ASN A 1 185 ? 10.117 14.649 -10.053 1.00 60.72 185 ASN A CA 1
ATOM 1525 C C . ASN A 1 185 ? 9.008 15.199 -10.974 1.00 60.72 185 ASN A C 1
ATOM 1527 O O . ASN A 1 185 ? 8.802 16.414 -11.023 1.00 60.72 185 ASN A O 1
ATOM 1531 N N . PRO A 1 186 ? 8.419 14.358 -11.830 1.00 61.88 186 PRO A N 1
ATOM 1532 C CA . PRO A 1 186 ? 7.612 14.808 -12.954 1.00 61.88 186 PRO A CA 1
ATOM 1533 C C . PRO A 1 186 ? 6.238 15.292 -12.478 1.00 61.88 186 PRO A C 1
ATOM 1535 O O . PRO A 1 186 ? 5.778 14.910 -11.401 1.00 61.88 186 PRO A O 1
ATOM 1538 N N . LYS A 1 187 ? 5.595 16.156 -13.277 1.00 63.34 187 LYS A N 1
ATOM 1539 C CA . LYS A 1 187 ? 4.243 16.666 -12.985 1.00 63.34 187 LYS A CA 1
ATOM 1540 C C . LYS A 1 187 ? 3.209 15.540 -13.002 1.00 63.34 187 LYS A C 1
ATOM 1542 O O . LYS A 1 187 ? 2.367 15.483 -12.115 1.00 63.34 187 LYS A O 1
ATOM 1547 N N . ASP A 1 188 ? 3.342 14.659 -13.987 1.00 71.88 188 ASP A N 1
ATOM 1548 C CA . ASP A 1 188 ? 2.541 13.464 -14.200 1.00 71.88 188 ASP A CA 1
ATOM 1549 C C . ASP A 1 188 ? 3.372 12.419 -14.970 1.00 71.88 188 ASP A C 1
ATOM 1551 O O . ASP A 1 188 ? 4.485 12.668 -15.449 1.00 71.88 188 ASP A O 1
ATOM 1555 N N . ILE A 1 189 ? 2.840 11.211 -15.066 1.00 74.44 189 ILE A N 1
ATOM 1556 C CA . ILE A 1 189 ? 3.492 10.075 -15.724 1.00 74.44 189 ILE 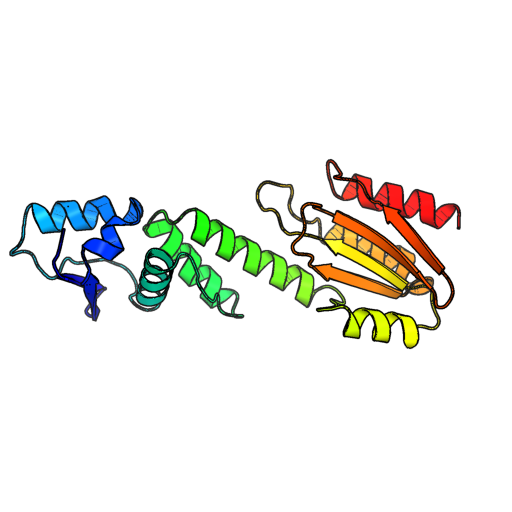A CA 1
ATOM 1557 C C . ILE A 1 189 ? 3.349 10.073 -17.255 1.00 74.44 189 ILE A C 1
ATOM 1559 O O . ILE A 1 189 ? 4.183 9.463 -17.917 1.00 74.44 189 ILE A O 1
ATOM 1563 N N . HIS A 1 190 ? 2.368 10.767 -17.842 1.00 77.44 190 HIS A N 1
ATOM 1564 C CA . HIS A 1 190 ? 2.271 10.887 -19.301 1.00 77.44 190 HIS A CA 1
ATOM 1565 C C . HIS A 1 190 ? 3.489 11.639 -19.832 1.00 77.44 190 HIS A C 1
ATOM 1567 O O . HIS A 1 190 ? 4.185 11.146 -20.718 1.00 77.44 190 HIS A O 1
ATOM 1573 N N . PHE A 1 191 ? 3.839 12.743 -19.170 1.00 78.31 191 PHE A N 1
ATOM 1574 C CA . PHE A 1 191 ? 5.075 13.471 -19.418 1.00 78.31 191 PHE A CA 1
ATOM 1575 C C . PHE A 1 191 ? 6.317 12.576 -19.279 1.00 78.31 191 PHE A C 1
ATOM 1577 O O . PHE A 1 191 ? 7.248 12.677 -20.076 1.00 78.31 191 PHE A O 1
ATOM 1584 N N . CYS A 1 192 ? 6.339 11.669 -18.293 1.00 77.75 192 CYS A N 1
ATOM 1585 C CA . CYS A 1 192 ? 7.448 10.720 -18.138 1.00 77.75 192 CYS A CA 1
ATOM 1586 C C . CYS A 1 192 ? 7.585 9.799 -19.339 1.00 77.75 192 CYS A C 1
ATOM 1588 O O . CYS A 1 192 ? 8.691 9.602 -19.836 1.00 77.75 192 CYS A O 1
ATOM 1590 N N . LEU A 1 193 ? 6.475 9.197 -19.762 1.00 83.69 193 LEU A N 1
ATOM 1591 C CA . LEU A 1 193 ? 6.474 8.230 -20.850 1.00 83.69 193 LEU A CA 1
ATOM 1592 C C . LEU A 1 193 ? 6.842 8.899 -22.170 1.00 83.69 193 LEU A C 1
ATOM 1594 O O . LEU A 1 193 ? 7.628 8.331 -22.921 1.00 83.69 193 LEU A O 1
ATOM 1598 N N . ASP A 1 194 ? 6.370 10.118 -22.417 1.00 84.44 194 ASP A N 1
ATOM 1599 C CA . ASP A 1 194 ? 6.734 10.880 -23.612 1.00 84.44 194 ASP A CA 1
ATOM 1600 C C . ASP A 1 194 ? 8.221 11.248 -23.633 1.00 84.44 194 ASP A C 1
ATOM 1602 O O . ASP A 1 194 ? 8.880 11.124 -24.667 1.00 84.44 194 ASP A O 1
ATOM 1606 N N . GLU A 1 195 ? 8.791 11.618 -22.485 1.00 81.94 195 GLU A N 1
ATOM 1607 C CA . GLU A 1 195 ? 10.225 11.887 -22.387 1.00 81.94 195 GLU A CA 1
ATOM 1608 C C . GLU A 1 195 ? 11.060 10.612 -22.579 1.00 81.94 195 GLU A C 1
ATOM 1610 O O . GLU A 1 195 ? 12.077 10.622 -23.278 1.00 81.94 195 GLU A O 1
ATOM 1615 N N . VAL A 1 196 ? 10.600 9.483 -22.033 1.00 83.62 196 VAL A N 1
ATOM 1616 C CA . VAL A 1 196 ? 11.220 8.175 -22.276 1.00 83.62 196 VAL A CA 1
ATOM 1617 C C . VAL A 1 196 ? 11.144 7.821 -23.763 1.00 83.62 196 VAL A C 1
ATOM 1619 O O . VAL A 1 196 ? 12.177 7.484 -24.338 1.00 83.62 196 VAL A O 1
ATOM 1622 N N . ARG A 1 197 ? 9.983 7.962 -24.420 1.00 87.69 197 ARG A N 1
ATOM 1623 C CA . ARG A 1 197 ? 9.824 7.754 -25.873 1.00 87.69 197 ARG A CA 1
ATOM 1624 C C . ARG A 1 197 ? 10.808 8.599 -26.670 1.00 87.69 197 ARG A C 1
ATOM 1626 O O . ARG A 1 197 ? 11.496 8.079 -27.547 1.00 87.69 197 ARG A O 1
ATOM 1633 N N . ARG A 1 198 ? 10.920 9.888 -26.334 1.00 85.19 198 ARG A N 1
ATOM 1634 C CA . ARG A 1 198 ? 11.844 10.824 -26.984 1.00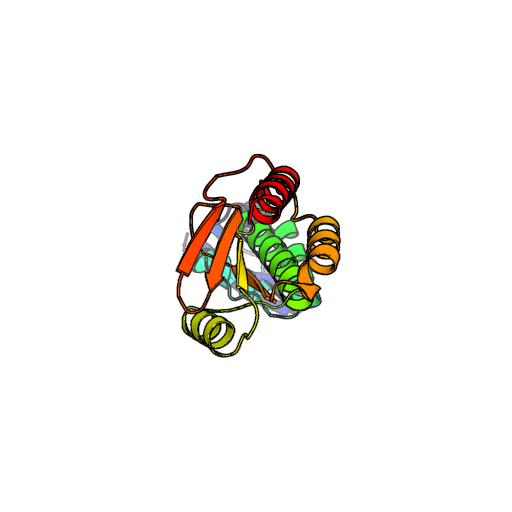 85.19 198 ARG A CA 1
ATOM 1635 C C . ARG A 1 198 ? 13.286 10.332 -26.897 1.00 85.19 198 ARG A C 1
ATOM 1637 O O . ARG A 1 198 ? 13.989 10.338 -27.902 1.00 85.19 198 ARG A O 1
ATOM 1644 N N . ILE A 1 199 ? 13.724 9.887 -25.720 1.00 81.12 199 ILE A N 1
ATOM 1645 C CA . ILE A 1 199 ? 15.090 9.391 -25.518 1.00 81.12 199 ILE A CA 1
ATOM 1646 C C . ILE A 1 199 ? 15.296 8.055 -26.238 1.00 81.12 199 ILE A C 1
ATOM 1648 O O . ILE A 1 199 ? 16.292 7.896 -26.942 1.00 81.12 199 ILE A O 1
ATOM 1652 N N . LEU A 1 200 ? 14.351 7.119 -26.133 1.00 84.06 200 LEU A N 1
ATOM 1653 C CA . LEU A 1 200 ? 14.424 5.824 -26.817 1.00 84.06 200 LEU A CA 1
ATOM 1654 C C . LEU A 1 200 ? 14.437 5.963 -28.346 1.00 84.06 200 LEU A C 1
ATOM 1656 O O . LEU A 1 200 ? 15.095 5.171 -29.010 1.00 84.06 200 LEU A O 1
ATOM 1660 N N . GLY A 1 201 ? 13.756 6.968 -28.905 1.00 78.62 201 GLY A N 1
ATOM 1661 C CA . GLY A 1 201 ? 13.783 7.274 -30.339 1.00 78.62 201 GLY A CA 1
ATOM 1662 C C . GLY A 1 201 ? 15.120 7.837 -30.833 1.00 78.62 201 GLY A C 1
ATOM 1663 O O . GLY A 1 201 ? 15.396 7.796 -32.028 1.00 78.62 201 GLY A O 1
ATOM 1664 N N . THR A 1 202 ? 15.964 8.339 -29.926 1.00 73.50 202 THR A N 1
ATOM 1665 C CA . THR A 1 202 ? 17.319 8.830 -30.241 1.00 73.50 202 THR A CA 1
ATOM 1666 C C . THR A 1 202 ? 18.423 7.784 -30.044 1.00 73.50 202 THR A C 1
ATOM 1668 O O . THR A 1 202 ? 19.582 8.083 -30.333 1.00 73.50 202 THR A O 1
ATOM 1671 N N . LEU A 1 203 ? 18.078 6.585 -29.549 1.00 65.06 203 LEU A N 1
ATOM 1672 C CA . LEU A 1 203 ? 18.990 5.476 -29.224 1.00 65.06 203 LEU A CA 1
ATOM 1673 C C . LEU A 1 203 ? 18.856 4.292 -30.197 1.00 65.06 203 LEU A C 1
ATOM 1675 O O . LEU A 1 203 ? 19.914 3.881 -30.715 1.00 65.06 203 LEU A O 1
#

Radius of gyration: 23.18 Å; Cα contacts (8 Å, |Δi|>4): 267; chains: 1; bounding box: 51×30×65 Å

Secondary structure (DSSP, 8-state):
---EEEEEETTEEEEEEHHHHTTSGGGHHHHHHHHH-TTSPSEEE-S-GGGHHHHHHHHHHS-----S-HHHHHHHHHHHHHTT-HHHHHHHHHHHHHHHHHHHS-B--SHHHHHHHHHH-SSEEEEEEE---TTS----HHHHHHHHHHHTTTEEEEEEE--SS-SEEEEEE-SS-EEEEE-S--S-HHHHHHHHHHHHHT-

Solvent-accessible surface area (backbone atoms only — not comparable to full-atom values): 11712 Å² total; per-residue (Å²): 116,86,53,76,44,46,36,24,25,84,84,48,75,45,79,42,48,48,54,44,46,69,68,40,77,50,38,47,66,62,51,50,51,45,71,76,37,75,83,59,65,56,41,78,39,101,48,79,56,88,49,50,64,57,54,52,46,24,55,66,70,76,48,74,90,76,68,93,43,66,70,59,33,48,55,46,29,52,53,23,55,75,36,60,36,60,72,54,33,50,51,36,54,47,50,50,56,49,49,54,51,53,76,72,43,59,63,40,93,45,70,68,51,47,51,49,55,46,69,73,42,93,44,46,27,36,40,38,37,32,38,85,53,87,95,48,80,76,83,58,60,66,64,53,48,56,50,44,69,72,40,54,87,70,28,45,70,36,36,30,79,50,96,60,97,48,51,48,34,32,36,39,37,46,95,86,48,78,42,81,69,38,89,51,76,62,96,50,66,68,63,50,51,52,52,45,50,57,54,61,76,75,107

Nearest PDB structures (foldseek):
  6oct-assembly1_B  TM=7.907E-01  e=5.812E-04  Homo sapiens
  8pnr-assembly1_J  TM=7.437E-01  e=2.807E-04  Homo sapiens
  8pnr-assembly2_L  TM=7.226E-01  e=2.340E-04  Homo sapiens
  6ocp-assembly1_J  TM=7.260E-01  e=5.812E-04  Homo sapiens
  7asw-assembly1_A  TM=5.970E-01  e=2.493E-03  Chlamydomonas reinhardtii

Sequence (203 aa):
MSGILKLNFRGTVIHAEKSSLARHDGFSNLLAVSNQNPHLEPLFVDRDPKHFLKLLDYIRDKEILLPESEVEINEICEEARHFNLHYLIFKCQQKVENMKLKNKFRHLNGSAEILEAVGNSEKTVIIFYYTIDLSKESVPIQALEEFIDEYKHKYDIYFHKEEAIKWFSCKLISKTRVVNVLDANPKDIHFCLDEVRRILGTL

Foldseek 3Di:
DFDWAWEQAPNDTDIDTPVLLVLACLCVVVNVVCVVCVPPPPHYDPHDPPCVVQVSVCSNPVDGDQDLDLVSLVSNLVVCVNSVVPVSVVVSVQSNLVSVDVVLFAEDEDDVSVVVLQVPDPAWEKEKEAEDDPVADRDPVVLVVVLCVVCVVRYHYYYYYDPDDAGIFMWTDHPVDIDGQGDDNDNDCVVVSVSSVVVVVVD

pLDDT: mean 86.27, std 9.56, range [54.31, 97.06]

Organism: Caenorhabditis remanei (NCBI:txid31234)